Protein AF-A0A946SAC0-F1 (afdb_monomer_lite)

Structure (mmCIF, N/CA/C/O backbone):
data_AF-A0A946SAC0-F1
#
_entry.id   AF-A0A946SAC0-F1
#
loop_
_atom_site.group_PDB
_atom_site.id
_atom_site.type_symbol
_atom_site.label_atom_id
_atom_site.label_alt_id
_atom_site.label_comp_id
_atom_site.label_asym_id
_atom_site.label_entity_id
_atom_site.label_seq_id
_atom_site.pdbx_PDB_ins_code
_atom_site.Cartn_x
_atom_site.Cartn_y
_atom_site.Cartn_z
_atom_site.occupancy
_atom_site.B_iso_or_equiv
_atom_site.auth_seq_id
_atom_site.auth_comp_id
_atom_site.auth_asym_id
_atom_site.auth_atom_id
_atom_site.pdbx_PDB_model_num
ATOM 1 N N . MET A 1 1 ? -2.400 -25.154 -1.189 1.00 39.56 1 MET A N 1
ATOM 2 C CA . MET A 1 1 ? -3.156 -24.203 -2.031 1.00 39.56 1 MET A CA 1
ATOM 3 C C . MET A 1 1 ? -2.387 -24.065 -3.331 1.00 39.56 1 MET A C 1
ATOM 5 O O . MET A 1 1 ? -1.167 -24.040 -3.273 1.00 39.56 1 MET A O 1
ATOM 9 N N . SER A 1 2 ? -3.056 -24.164 -4.478 1.00 31.77 2 SER A N 1
ATOM 10 C CA . SER A 1 2 ? -2.403 -24.230 -5.792 1.00 31.77 2 SER A CA 1
ATOM 11 C C . SER A 1 2 ? -2.305 -22.826 -6.394 1.00 31.77 2 SER A C 1
ATOM 13 O O . SER A 1 2 ? -3.274 -22.081 -6.329 1.00 31.77 2 SER A O 1
ATOM 15 N N . ILE A 1 3 ? -1.138 -22.520 -6.967 1.00 35.34 3 ILE A N 1
ATOM 16 C CA . ILE A 1 3 ? -0.641 -21.280 -7.608 1.00 35.34 3 ILE A CA 1
ATOM 17 C C . ILE A 1 3 ? -1.540 -20.674 -8.719 1.00 35.34 3 ILE A C 1
ATOM 19 O O . ILE A 1 3 ? -1.176 -19.711 -9.380 1.00 35.34 3 ILE A O 1
ATOM 23 N N . SER A 1 4 ? -2.757 -21.175 -8.921 1.00 39.78 4 SER A N 1
ATOM 24 C CA . SER A 1 4 ? -3.700 -20.682 -9.932 1.00 39.78 4 SER A CA 1
ATOM 25 C C . SER A 1 4 ? -4.535 -19.461 -9.511 1.00 39.78 4 SER A C 1
ATOM 27 O O . SER A 1 4 ? -5.440 -19.101 -10.254 1.00 39.78 4 SER A O 1
ATOM 29 N N . ASP A 1 5 ? -4.290 -18.854 -8.342 1.00 46.72 5 ASP A N 1
ATOM 30 C CA . ASP A 1 5 ? -5.159 -17.798 -7.774 1.00 46.72 5 ASP A CA 1
ATOM 31 C C . ASP A 1 5 ? -4.585 -16.367 -7.884 1.00 46.72 5 ASP A C 1
ATOM 33 O O . ASP A 1 5 ? -5.252 -15.401 -7.524 1.00 46.72 5 ASP A O 1
ATOM 37 N N . ILE A 1 6 ? -3.371 -16.201 -8.429 1.00 46.50 6 ILE A N 1
ATOM 38 C CA . ILE A 1 6 ? -2.755 -14.872 -8.647 1.00 46.50 6 ILE A CA 1
ATOM 39 C C . ILE A 1 6 ? -3.033 -14.336 -10.068 1.00 46.50 6 ILE A C 1
ATOM 41 O O . ILE A 1 6 ? -2.907 -13.141 -10.326 1.00 46.50 6 ILE A O 1
ATOM 45 N N . LEU A 1 7 ? -3.510 -15.179 -10.989 1.00 48.47 7 LEU A N 1
ATOM 46 C CA . LEU A 1 7 ? -3.873 -14.788 -12.354 1.00 48.47 7 LEU A CA 1
ATOM 47 C C . LEU A 1 7 ? -5.196 -15.460 -12.742 1.00 48.47 7 LEU A C 1
ATOM 49 O O . LEU A 1 7 ? -5.294 -16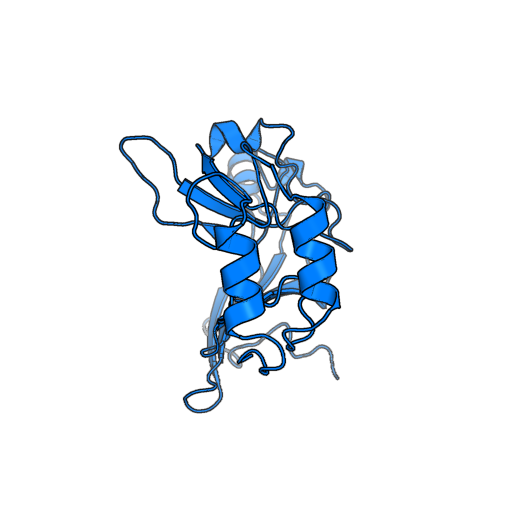.684 -12.654 1.00 48.47 7 LEU A O 1
ATOM 53 N N . ASN A 1 8 ? -6.160 -14.674 -13.237 1.00 53.38 8 ASN A N 1
ATOM 54 C CA . ASN A 1 8 ? -7.515 -15.015 -13.718 1.00 53.38 8 ASN A CA 1
ATOM 55 C C . ASN A 1 8 ? -8.672 -14.664 -12.772 1.00 53.38 8 ASN A C 1
ATOM 57 O O . ASN A 1 8 ? -9.591 -15.464 -12.577 1.00 53.38 8 ASN A O 1
ATOM 61 N N . VAL A 1 9 ? -8.712 -13.424 -12.279 1.00 50.94 9 VAL A N 1
ATOM 62 C CA . VAL A 1 9 ? -9.882 -12.904 -11.542 1.00 50.94 9 VAL A CA 1
ATOM 63 C C . VAL A 1 9 ? -11.196 -12.991 -12.358 1.00 50.94 9 VAL A C 1
ATOM 65 O O . VAL A 1 9 ? -12.280 -13.089 -11.783 1.00 50.94 9 VAL A O 1
ATOM 68 N N . ALA A 1 10 ? -11.117 -13.066 -13.693 1.00 48.34 10 ALA A N 1
ATOM 69 C CA . ALA A 1 10 ? -12.220 -13.463 -14.570 1.00 48.34 10 ALA A CA 1
ATOM 70 C C . ALA A 1 10 ? -11.748 -14.506 -15.603 1.00 48.34 10 ALA A C 1
ATOM 72 O O . ALA A 1 10 ? -10.730 -14.314 -16.268 1.00 48.34 10 ALA A O 1
ATOM 73 N N . ALA A 1 11 ? -12.483 -15.614 -15.754 1.00 47.00 11 ALA A N 1
ATOM 74 C CA . ALA A 1 11 ? -12.168 -16.647 -16.741 1.00 47.00 11 ALA A CA 1
ATOM 75 C C . ALA A 1 11 ? -12.285 -16.107 -18.182 1.00 47.00 11 ALA A C 1
ATOM 77 O O . ALA A 1 11 ? -13.344 -15.626 -18.575 1.00 47.00 11 ALA A O 1
ATOM 78 N N . THR A 1 12 ? -11.193 -16.232 -18.949 1.00 53.44 12 THR A N 1
ATOM 79 C CA . THR A 1 12 ? -11.090 -16.165 -20.423 1.00 53.44 12 THR A CA 1
ATOM 80 C C . THR A 1 12 ? -12.050 -15.207 -21.136 1.00 53.44 12 THR A C 1
ATOM 82 O O . THR A 1 12 ? -13.063 -15.629 -21.694 1.00 53.44 12 THR A O 1
ATOM 85 N N . ASP A 1 13 ? -11.671 -13.933 -21.221 1.00 52.88 13 ASP A N 1
ATOM 86 C CA . ASP A 1 13 ? -12.171 -13.055 -22.278 1.00 52.88 13 ASP A CA 1
ATOM 87 C C . ASP A 1 13 ? -11.365 -13.317 -23.562 1.00 52.88 13 ASP A C 1
ATOM 89 O O . ASP A 1 13 ? -10.181 -12.997 -23.664 1.00 52.88 13 ASP A O 1
ATOM 93 N N . THR A 1 14 ? -12.009 -13.945 -24.544 1.00 54.25 14 THR A N 1
ATOM 94 C CA . THR A 1 14 ? -11.406 -14.314 -25.833 1.00 54.25 14 THR A CA 1
ATOM 95 C C . THR A 1 14 ? -11.139 -13.120 -26.757 1.00 54.25 14 THR A C 1
ATOM 97 O O . THR A 1 14 ? -10.634 -13.319 -27.859 1.00 54.25 14 THR A O 1
ATOM 100 N N . SER A 1 15 ? -11.499 -11.896 -26.351 1.00 52.66 15 SER A N 1
ATOM 101 C CA . SER A 1 15 ? -11.195 -10.658 -27.082 1.00 52.66 15 SER A CA 1
ATOM 102 C C . SER A 1 15 ? -9.845 -10.037 -26.705 1.00 52.66 15 SER A C 1
ATOM 104 O O . SER A 1 15 ? -9.407 -9.089 -27.358 1.00 52.66 15 SER A O 1
ATOM 106 N N . ILE A 1 16 ? -9.164 -10.586 -25.692 1.00 52.53 16 ILE A N 1
ATOM 107 C CA . ILE A 1 16 ? -7.863 -10.101 -25.230 1.00 52.53 16 ILE A CA 1
ATOM 108 C C . ILE A 1 16 ? -6.786 -10.425 -26.272 1.00 52.53 16 ILE A C 1
ATOM 110 O O . ILE A 1 16 ? -6.353 -11.567 -26.427 1.00 52.53 16 ILE A O 1
ATOM 114 N N . THR A 1 17 ? -6.346 -9.390 -26.982 1.00 57.03 17 THR A N 1
ATOM 115 C CA . THR A 1 17 ? -5.099 -9.372 -27.751 1.00 57.03 17 THR A CA 1
ATOM 116 C C . THR A 1 17 ? -3.890 -9.147 -26.841 1.00 57.03 17 THR A C 1
ATOM 118 O O . THR A 1 17 ? -4.028 -8.729 -25.694 1.00 57.03 17 THR A O 1
ATOM 121 N N . GLU A 1 18 ? -2.702 -9.424 -27.377 1.00 63.97 18 GLU A N 1
ATOM 122 C CA . GLU A 1 18 ? -1.390 -9.141 -26.781 1.00 63.97 18 GLU A CA 1
ATOM 123 C C . GLU A 1 18 ? -1.345 -7.759 -26.087 1.00 63.97 18 GLU A C 1
ATOM 125 O O . GLU A 1 18 ? -1.750 -6.759 -26.683 1.00 63.97 18 GLU A O 1
ATOM 130 N N . GLY A 1 19 ? -0.884 -7.697 -24.830 1.00 71.88 19 GLY A N 1
ATOM 131 C CA . GLY A 1 19 ? -0.764 -6.443 -24.070 1.00 71.88 19 GLY A CA 1
ATOM 132 C C . GLY A 1 19 ? -1.130 -6.552 -22.585 1.00 71.88 19 GLY A C 1
ATOM 133 O O . GLY A 1 19 ? -1.306 -7.651 -22.054 1.00 71.88 19 GLY A O 1
ATOM 134 N N . SER A 1 20 ? -1.207 -5.396 -21.921 1.00 84.62 20 SER A N 1
ATOM 135 C CA . SER A 1 20 ? -1.622 -5.248 -20.520 1.00 84.62 20 SER A CA 1
ATOM 136 C C . SER A 1 20 ? -3.141 -5.365 -20.381 1.00 84.62 20 SER A C 1
ATOM 138 O O . SER A 1 20 ? -3.884 -4.815 -21.195 1.00 84.62 20 SER A O 1
ATOM 140 N N . THR A 1 21 ? -3.628 -6.013 -19.324 1.00 86.31 21 THR A N 1
ATOM 141 C CA . THR A 1 21 ? -5.070 -6.165 -19.071 1.00 86.31 21 THR A CA 1
ATOM 142 C C . THR A 1 21 ? -5.435 -5.837 -17.635 1.00 86.31 21 THR A C 1
ATOM 144 O O . THR A 1 21 ? -4.718 -6.229 -16.717 1.00 86.31 21 THR A O 1
ATOM 147 N N . HIS A 1 22 ? -6.605 -5.224 -17.453 1.00 87.44 22 HIS A N 1
ATOM 148 C CA . HIS A 1 22 ? -7.213 -4.987 -16.147 1.00 87.44 22 HIS A CA 1
ATOM 149 C C . HIS A 1 22 ? -8.493 -5.808 -16.025 1.00 87.44 22 HIS A C 1
ATOM 151 O O . HIS A 1 22 ? -9.337 -5.763 -16.924 1.00 87.44 22 HIS A O 1
ATOM 157 N N . ARG A 1 23 ? -8.653 -6.561 -14.937 1.00 88.88 23 ARG A N 1
ATOM 158 C CA . ARG A 1 23 ? -9.854 -7.377 -14.685 1.00 88.88 23 ARG A CA 1
ATOM 159 C C . ARG A 1 23 ? -10.331 -7.178 -13.263 1.00 88.88 23 ARG A C 1
ATOM 161 O O . ARG A 1 23 ? -9.538 -6.844 -12.396 1.00 88.88 23 ARG A O 1
ATOM 168 N N . TYR A 1 24 ? -11.610 -7.400 -13.000 1.00 94.12 24 TYR A N 1
ATOM 169 C CA . TYR A 1 24 ? -12.114 -7.328 -11.636 1.00 94.12 24 TYR A CA 1
ATOM 170 C C . TYR A 1 24 ? -13.234 -8.326 -11.385 1.00 94.12 24 TYR A C 1
ATOM 172 O O . TYR A 1 24 ? -13.924 -8.765 -12.306 1.00 94.12 24 TYR A O 1
ATOM 180 N N . VAL A 1 25 ? -13.433 -8.653 -10.113 1.00 94.81 25 VAL A N 1
ATOM 181 C CA . VAL A 1 25 ? -14.586 -9.413 -9.633 1.00 94.81 25 VAL A CA 1
ATOM 182 C C . VAL A 1 25 ? -14.955 -8.938 -8.236 1.00 94.81 25 VAL A C 1
ATOM 184 O O . VAL A 1 25 ? -14.091 -8.559 -7.447 1.00 94.81 25 VAL A O 1
ATOM 187 N N . THR A 1 26 ? -16.237 -9.021 -7.905 1.00 95.69 26 THR A N 1
ATOM 188 C CA . THR A 1 26 ? -16.693 -8.936 -6.519 1.00 95.69 26 THR A CA 1
ATOM 189 C C . THR A 1 26 ? -17.183 -10.308 -6.093 1.00 95.69 26 THR A C 1
ATOM 191 O O . THR A 1 26 ? -18.091 -10.861 -6.714 1.00 95.69 26 THR A O 1
ATOM 194 N N . VAL A 1 27 ? -16.590 -10.860 -5.040 1.00 94.00 27 VAL A N 1
ATOM 195 C CA . VAL A 1 27 ? -16.965 -12.167 -4.481 1.00 94.00 27 VAL A CA 1
ATOM 196 C C . VAL A 1 27 ? -17.515 -12.027 -3.069 1.00 94.00 27 VAL A C 1
ATOM 198 O O . VAL A 1 27 ? -17.312 -11.014 -2.401 1.00 94.00 27 VAL A O 1
ATOM 201 N N . GLY A 1 28 ? -18.204 -13.071 -2.611 1.00 92.81 28 GLY A N 1
ATOM 202 C CA . GLY A 1 28 ? -18.809 -13.122 -1.285 1.00 92.81 28 GLY A CA 1
ATOM 203 C C . GLY A 1 28 ? -20.186 -12.464 -1.225 1.00 92.81 28 GLY A C 1
ATOM 204 O O . GLY A 1 28 ? -20.819 -12.165 -2.238 1.00 92.81 28 GLY A O 1
ATOM 205 N N . THR A 1 29 ? -20.664 -12.263 -0.003 1.00 89.81 29 THR A N 1
ATOM 206 C CA . THR A 1 29 ? -21.966 -11.658 0.296 1.00 89.81 29 THR A CA 1
ATOM 207 C C . THR A 1 29 ? -21.783 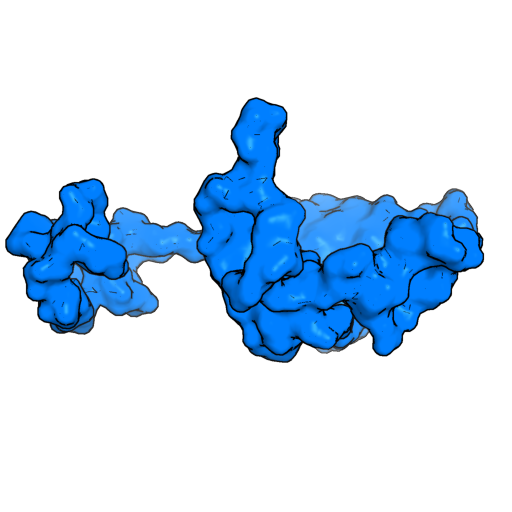-10.566 1.336 1.00 89.81 29 THR A C 1
ATOM 209 O O . THR A 1 29 ? -20.946 -10.706 2.228 1.00 89.81 29 THR A O 1
ATOM 212 N N . ALA A 1 30 ? -22.579 -9.500 1.252 1.00 86.38 30 ALA A N 1
ATOM 213 C CA . ALA A 1 30 ? -22.534 -8.426 2.241 1.00 86.38 30 ALA A CA 1
ATOM 214 C C . ALA A 1 30 ? -22.771 -8.979 3.664 1.00 86.38 30 ALA A C 1
ATOM 216 O O . ALA A 1 30 ? -23.586 -9.897 3.815 1.00 86.38 30 ALA A O 1
ATOM 217 N N . PRO A 1 31 ? -22.095 -8.448 4.700 1.00 87.06 31 PRO A N 1
ATOM 218 C CA . PRO A 1 31 ? -21.150 -7.320 4.684 1.00 87.06 31 PRO A CA 1
ATOM 219 C C . PRO A 1 31 ? -19.673 -7.726 4.477 1.00 87.06 31 PRO A C 1
ATOM 221 O O . PRO A 1 31 ? -18.781 -6.977 4.848 1.00 87.06 31 PRO A O 1
ATOM 224 N N . ASN A 1 32 ? -19.398 -8.921 3.942 1.00 85.31 32 ASN A N 1
ATOM 225 C CA . ASN A 1 32 ? -18.045 -9.476 3.810 1.00 85.31 32 ASN A CA 1
ATOM 226 C C . ASN A 1 32 ? -17.647 -9.683 2.340 1.00 85.31 32 ASN A C 1
ATOM 228 O O . ASN A 1 32 ? -17.038 -10.698 1.989 1.00 85.31 32 ASN A O 1
ATOM 232 N N . ARG A 1 33 ? -18.053 -8.779 1.443 1.00 92.81 33 ARG A N 1
ATOM 233 C CA . ARG A 1 33 ? -17.623 -8.842 0.042 1.00 92.81 33 ARG A CA 1
ATOM 234 C C . ARG A 1 33 ? -16.163 -8.432 -0.084 1.00 92.81 33 ARG A C 1
ATOM 236 O O . ARG A 1 33 ? -15.647 -7.630 0.693 1.00 92.81 33 ARG A O 1
ATOM 243 N N . ILE A 1 34 ? -15.534 -8.965 -1.122 1.00 96.50 34 ILE A N 1
ATOM 244 C CA . ILE A 1 34 ? -14.184 -8.594 -1.533 1.00 96.50 34 ILE A CA 1
ATOM 245 C C . ILE A 1 34 ? -14.269 -8.147 -2.985 1.00 96.50 34 ILE A C 1
ATOM 247 O O . ILE A 1 34 ? -14.699 -8.923 -3.843 1.00 96.50 34 ILE A O 1
ATOM 251 N N . PHE A 1 35 ? -13.878 -6.907 -3.254 1.00 96.69 35 PHE A N 1
ATOM 252 C CA . PHE A 1 35 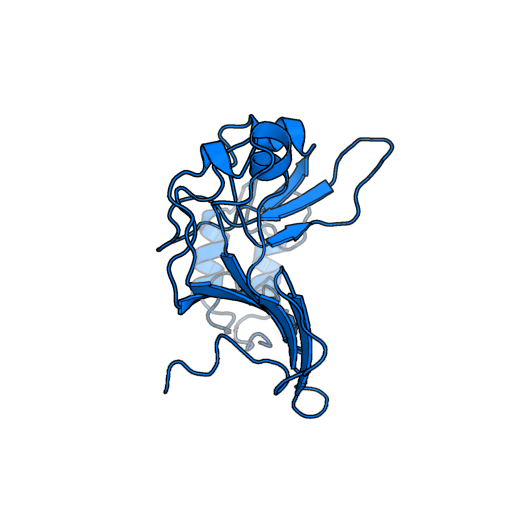? -13.611 -6.438 -4.607 1.00 96.69 35 PHE A CA 1
ATOM 253 C C . PHE A 1 35 ? -12.147 -6.724 -4.932 1.00 96.69 35 PHE A C 1
ATOM 25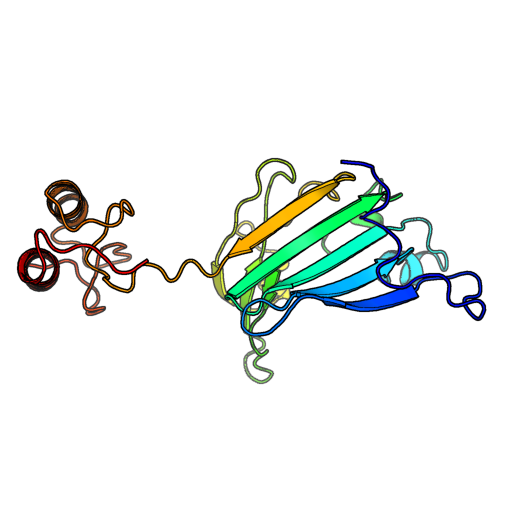5 O O . PHE A 1 35 ? -11.260 -6.247 -4.232 1.00 96.69 35 PHE A O 1
ATOM 262 N N . LYS A 1 36 ? -11.895 -7.509 -5.975 1.00 96.62 36 LYS A N 1
ATOM 263 C CA . LYS A 1 36 ? -10.546 -7.835 -6.439 1.00 96.62 36 LYS A CA 1
ATOM 264 C C . LYS A 1 36 ? -10.325 -7.171 -7.787 1.00 96.62 36 LYS A C 1
ATOM 266 O O . LYS A 1 36 ? -11.112 -7.406 -8.702 1.00 96.62 36 LYS A O 1
ATOM 271 N N . LEU A 1 37 ? -9.265 -6.383 -7.903 1.00 95.31 37 LEU A N 1
ATOM 272 C CA . LEU A 1 37 ? -8.797 -5.764 -9.139 1.00 95.31 37 LEU A CA 1
ATOM 273 C C . LEU A 1 37 ? -7.456 -6.389 -9.525 1.00 95.31 37 LEU A C 1
ATOM 275 O O . LEU A 1 37 ? -6.535 -6.405 -8.721 1.00 95.31 37 LEU A O 1
ATOM 279 N N . GLU A 1 38 ? -7.349 -6.902 -10.741 1.00 94.44 38 GLU A N 1
ATOM 280 C CA . GLU A 1 38 ? -6.161 -7.536 -11.311 1.00 94.44 38 GLU A CA 1
ATOM 281 C C . GLU A 1 38 ? -5.519 -6.620 -12.348 1.00 94.44 38 GLU A C 1
ATOM 283 O O . GLU A 1 38 ? -6.191 -6.156 -13.272 1.00 94.44 38 GLU A O 1
ATOM 288 N N . PHE A 1 39 ? -4.208 -6.441 -12.215 1.00 93.56 39 PHE A N 1
ATOM 289 C CA . PHE A 1 39 ? -3.305 -5.855 -13.193 1.00 93.56 39 PHE A CA 1
ATOM 290 C C . PHE A 1 39 ? -2.432 -6.985 -13.739 1.00 93.56 39 PHE A C 1
ATOM 292 O O . PHE A 1 39 ? -1.563 -7.505 -13.041 1.00 93.56 39 PHE A O 1
ATOM 299 N N . ASN A 1 40 ? -2.683 -7.399 -14.980 1.00 91.56 40 ASN A N 1
ATOM 300 C CA . ASN A 1 40 ? -1.966 -8.500 -15.618 1.00 91.56 40 ASN A CA 1
ATOM 301 C C . ASN A 1 40 ? -1.123 -7.986 -16.790 1.00 91.56 40 ASN A C 1
ATOM 303 O O . ASN A 1 40 ? -1.628 -7.281 -17.668 1.00 91.56 40 ASN A O 1
ATOM 307 N N . ASN A 1 41 ? 0.146 -8.395 -16.807 1.00 91.19 41 ASN A N 1
ATOM 308 C CA . ASN A 1 41 ? 1.150 -8.067 -17.811 1.00 91.19 41 ASN A CA 1
ATOM 309 C C . ASN A 1 41 ? 1.309 -6.553 -18.021 1.00 91.19 41 ASN A C 1
ATOM 311 O O . ASN A 1 41 ? 1.390 -6.081 -19.156 1.00 91.19 41 ASN A O 1
ATOM 315 N N . VAL A 1 42 ? 1.322 -5.785 -16.929 1.00 92.56 42 VAL A N 1
ATOM 316 C CA . VAL A 1 42 ? 1.460 -4.327 -16.991 1.00 92.56 42 VAL A CA 1
ATOM 317 C C . VAL A 1 42 ? 2.923 -3.930 -17.149 1.00 92.56 42 VAL A C 1
ATOM 319 O O . VAL A 1 42 ? 3.796 -4.520 -16.518 1.00 92.56 42 VAL A O 1
ATOM 322 N N . GLY A 1 43 ? 3.188 -2.971 -18.036 1.00 92.12 43 GLY A N 1
ATOM 323 C CA . GLY A 1 43 ? 4.494 -2.331 -18.193 1.00 92.12 43 GLY A CA 1
ATOM 324 C C . GLY A 1 43 ? 4.564 -1.005 -17.441 1.00 92.12 43 GLY A C 1
ATOM 325 O O . GLY A 1 43 ? 3.544 -0.516 -16.955 1.00 92.12 43 GLY A O 1
ATOM 326 N N . PHE A 1 44 ? 5.762 -0.433 -17.389 1.00 93.31 44 PHE A N 1
ATOM 327 C CA . PHE A 1 44 ? 6.054 0.807 -16.674 1.00 93.31 44 PHE A CA 1
ATOM 328 C C . PHE A 1 44 ? 6.204 1.961 -17.662 1.00 93.31 44 PHE A C 1
ATOM 330 O O . PHE A 1 44 ? 6.916 1.852 -18.662 1.00 93.31 44 PHE A O 1
ATOM 337 N N . ASP A 1 45 ? 5.498 3.056 -17.411 1.00 90.81 45 ASP A N 1
ATOM 338 C CA . ASP A 1 45 ? 5.423 4.197 -18.320 1.00 90.81 45 ASP A CA 1
ATOM 339 C C . ASP A 1 45 ? 6.766 4.922 -18.459 1.00 90.81 45 ASP A C 1
ATOM 341 O O . ASP A 1 45 ? 7.113 5.322 -19.570 1.00 90.81 45 ASP A O 1
ATOM 345 N N . TYR A 1 46 ? 7.551 5.018 -17.385 1.00 92.12 46 TYR A N 1
ATOM 346 C CA . TYR A 1 46 ? 8.891 5.603 -17.418 1.00 92.12 46 TYR A CA 1
ATOM 347 C C . TYR A 1 46 ? 9.846 4.830 -18.346 1.00 92.12 46 TYR A C 1
ATOM 349 O O . TYR A 1 46 ? 10.440 5.419 -19.256 1.00 92.12 46 TYR A O 1
ATOM 357 N N . GLU A 1 47 ? 9.913 3.498 -18.212 1.00 94.12 47 GLU A N 1
ATOM 358 C CA . GLU A 1 47 ? 10.697 2.630 -19.108 1.00 94.12 47 GLU A CA 1
ATOM 359 C C . GLU A 1 47 ? 10.261 2.817 -20.570 1.00 94.12 47 GLU A C 1
ATOM 361 O O . GLU A 1 47 ? 11.089 2.949 -21.480 1.00 94.12 47 GLU A O 1
ATOM 366 N N . MET A 1 48 ? 8.947 2.866 -20.801 1.00 91.12 48 MET A N 1
ATOM 367 C CA . MET A 1 48 ? 8.369 3.037 -22.131 1.00 91.12 48 MET A CA 1
ATOM 368 C C . MET A 1 48 ? 8.663 4.410 -22.730 1.00 91.12 48 MET A C 1
ATOM 370 O O . MET A 1 48 ? 8.944 4.502 -23.926 1.00 91.12 48 MET A O 1
ATOM 374 N N . ALA A 1 49 ? 8.618 5.469 -21.924 1.00 88.75 49 ALA A N 1
ATOM 375 C CA . ALA A 1 49 ? 8.918 6.824 -22.362 1.00 88.75 49 ALA A CA 1
ATOM 376 C C . ALA A 1 49 ? 10.381 6.964 -22.806 1.00 88.75 49 ALA A C 1
ATOM 378 O O . ALA A 1 49 ? 10.665 7.683 -23.766 1.00 88.75 49 ALA A O 1
ATOM 379 N N . LEU A 1 50 ? 11.301 6.254 -22.146 1.00 89.81 50 LEU A N 1
ATOM 380 C CA . LEU A 1 50 ? 12.730 6.299 -22.454 1.00 89.81 50 LEU A CA 1
ATOM 381 C C . LEU A 1 50 ? 13.143 5.358 -23.588 1.00 89.81 50 LEU A C 1
ATOM 383 O O . LEU A 1 50 ? 13.965 5.724 -24.429 1.00 89.81 50 LEU A O 1
ATOM 387 N N . THR A 1 51 ? 12.605 4.139 -23.612 1.00 89.81 51 THR A N 1
ATOM 388 C CA . THR A 1 51 ? 13.098 3.073 -24.498 1.00 89.81 51 THR A CA 1
ATOM 389 C C . THR A 1 51 ? 12.169 2.781 -25.676 1.00 89.81 51 THR A C 1
ATOM 391 O O . THR A 1 51 ? 12.587 2.146 -26.646 1.00 89.81 51 THR A O 1
ATOM 394 N N . GLY A 1 52 ? 10.905 3.214 -25.610 1.00 84.75 52 GLY A N 1
ATOM 395 C CA . GLY A 1 52 ? 9.850 2.814 -26.548 1.00 84.75 52 GLY A CA 1
ATOM 396 C C . GLY A 1 52 ? 9.467 1.333 -26.446 1.00 84.75 52 GLY A C 1
ATOM 397 O O . GLY A 1 52 ? 8.647 0.847 -27.226 1.00 84.75 52 GLY A O 1
ATOM 398 N N . LEU A 1 53 ? 10.069 0.613 -25.503 1.00 87.44 53 LEU A N 1
ATOM 399 C CA . LEU A 1 53 ? 9.811 -0.776 -25.199 1.00 87.44 53 LEU A CA 1
ATOM 400 C C . LEU A 1 53 ? 9.255 -0.849 -23.791 1.00 87.44 53 LEU A C 1
ATOM 402 O O . LEU A 1 53 ? 9.513 -0.012 -22.937 1.00 87.44 53 LEU A O 1
ATOM 406 N N . ALA A 1 54 ? 8.506 -1.903 -23.554 1.00 89.38 54 ALA A N 1
ATOM 407 C CA . ALA A 1 54 ? 8.224 -2.317 -22.209 1.00 89.38 54 ALA A CA 1
ATOM 408 C C . ALA A 1 54 ? 8.985 -3.642 -22.093 1.00 89.38 54 ALA A C 1
ATOM 410 O O . ALA A 1 54 ? 8.583 -4.637 -22.703 1.00 89.38 54 ALA A O 1
ATOM 411 N N . THR A 1 55 ? 10.079 -3.687 -21.348 1.00 92.38 55 THR A N 1
ATOM 412 C CA . THR A 1 55 ? 10.844 -4.922 -21.080 1.00 92.38 55 THR A CA 1
ATOM 413 C C . THR A 1 55 ? 10.512 -5.440 -19.687 1.00 92.38 55 THR A C 1
ATOM 415 O O . THR A 1 55 ? 10.310 -6.640 -19.488 1.00 92.38 55 THR A O 1
ATOM 418 N N . SER A 1 56 ? 10.338 -4.515 -18.752 1.00 95.38 56 SER A N 1
ATOM 419 C CA . SER A 1 56 ? 9.879 -4.769 -17.401 1.00 95.38 56 SER A CA 1
ATOM 420 C C . SER A 1 56 ? 8.357 -4.933 -17.392 1.00 95.38 56 SER A C 1
ATOM 422 O O . SER A 1 56 ? 7.603 -4.141 -17.971 1.00 95.38 56 SER A O 1
ATOM 424 N N . ARG A 1 57 ? 7.883 -6.022 -16.791 1.00 94.25 57 ARG A N 1
ATOM 425 C CA . ARG A 1 57 ? 6.468 -6.341 -16.600 1.00 94.25 57 ARG A CA 1
ATOM 426 C C . ARG A 1 57 ? 6.215 -6.766 -15.182 1.00 94.25 57 ARG A C 1
ATOM 428 O O . ARG A 1 57 ? 7.042 -7.454 -14.595 1.00 94.25 57 ARG A O 1
ATOM 435 N N . ALA A 1 58 ? 5.024 -6.464 -14.699 1.00 95.00 58 ALA A N 1
ATOM 436 C CA . ALA A 1 58 ? 4.538 -6.979 -13.439 1.00 95.00 58 ALA A CA 1
ATOM 437 C C . ALA A 1 58 ? 3.117 -7.525 -13.561 1.00 95.00 58 ALA A C 1
ATOM 439 O O . ALA A 1 58 ? 2.361 -7.205 -14.485 1.00 95.00 58 ALA A O 1
ATOM 440 N N . ASN A 1 59 ? 2.771 -8.362 -12.591 1.00 94.94 59 ASN A N 1
ATOM 441 C CA . ASN A 1 59 ? 1.418 -8.809 -12.328 1.00 94.94 59 ASN A CA 1
ATOM 442 C C . ASN A 1 59 ? 1.133 -8.547 -10.856 1.00 94.94 59 ASN A C 1
ATOM 444 O O . ASN A 1 59 ? 1.943 -8.918 -10.010 1.00 94.94 59 ASN A O 1
ATOM 448 N N . PHE A 1 60 ? 0.005 -7.924 -10.547 1.00 95.69 60 PHE A N 1
ATOM 449 C CA . PHE A 1 60 ? -0.419 -7.747 -9.166 1.00 95.69 60 PHE A CA 1
ATOM 450 C C . PHE A 1 60 ? -1.935 -7.611 -9.068 1.00 95.69 60 PHE A C 1
ATOM 452 O O . PHE A 1 60 ? -2.630 -7.362 -10.056 1.00 95.69 60 PHE A O 1
ATOM 459 N N . GLN A 1 61 ? -2.464 -7.786 -7.865 1.00 96.19 61 GLN A N 1
ATOM 460 C CA . GLN A 1 61 ? -3.871 -7.571 -7.565 1.00 96.19 61 GLN A CA 1
ATOM 461 C C . GLN A 1 61 ? -4.028 -6.650 -6.359 1.00 96.19 61 GLN A C 1
ATOM 463 O O . GLN A 1 61 ? -3.194 -6.643 -5.459 1.00 96.19 61 GLN A O 1
ATOM 468 N N . ILE A 1 62 ? -5.135 -5.916 -6.329 1.00 96.06 62 ILE A N 1
ATOM 469 C CA . ILE A 1 62 ? -5.572 -5.116 -5.185 1.00 96.06 62 ILE A CA 1
ATOM 470 C C . ILE A 1 62 ? -6.901 -5.687 -4.708 1.00 96.06 62 ILE A C 1
ATOM 472 O O . ILE A 1 62 ? -7.857 -5.783 -5.484 1.00 96.06 62 ILE A O 1
ATOM 476 N N . TRP A 1 63 ? -6.962 -6.107 -3.450 1.00 96.19 63 TRP A N 1
ATOM 477 C CA . TRP A 1 63 ? -8.170 -6.644 -2.833 1.00 96.19 63 TRP A CA 1
ATOM 478 C C . TRP A 1 63 ? -8.686 -5.652 -1.806 1.00 96.19 63 TRP A C 1
ATOM 480 O O . TRP A 1 63 ? -7.986 -5.308 -0.860 1.00 96.19 63 TRP A O 1
ATOM 490 N N . LEU A 1 64 ? -9.927 -5.213 -1.987 1.00 95.19 64 LEU A N 1
ATOM 491 C CA . LEU A 1 64 ? -10.627 -4.312 -1.084 1.00 95.19 64 LEU A CA 1
ATOM 492 C C . LEU A 1 64 ? -11.717 -5.099 -0.364 1.00 95.19 64 LEU A C 1
ATOM 494 O O . LEU A 1 64 ? -12.673 -5.578 -0.984 1.00 95.19 64 LEU A O 1
ATOM 498 N N . TYR A 1 65 ? -11.567 -5.234 0.945 1.00 93.75 65 TYR A N 1
ATOM 499 C CA . TYR A 1 65 ? -12.518 -5.914 1.806 1.00 93.75 65 TYR A CA 1
ATOM 500 C C . TYR A 1 65 ? -13.515 -4.898 2.367 1.00 93.75 65 TYR A C 1
ATOM 502 O O . TYR A 1 65 ? -13.122 -3.842 2.860 1.00 93.75 65 TYR A O 1
ATOM 510 N N . GLU A 1 66 ? -14.808 -5.237 2.376 1.00 88.00 66 GLU A N 1
ATOM 511 C CA . GLU A 1 66 ? -15.848 -4.391 2.994 1.00 88.00 66 GLU A CA 1
ATOM 512 C C . GLU A 1 66 ? -15.609 -4.098 4.483 1.00 88.00 66 GLU A C 1
ATOM 514 O O . GLU A 1 66 ? -16.129 -3.120 5.011 1.00 88.00 66 GLU A O 1
ATOM 519 N N . VAL A 1 67 ? -14.804 -4.928 5.145 1.00 81.56 67 VAL A N 1
ATOM 520 C CA . VAL A 1 67 ? -14.456 -4.824 6.567 1.00 81.56 67 VAL A CA 1
ATOM 521 C C . VAL A 1 67 ? -13.194 -3.989 6.826 1.00 81.56 67 VAL A C 1
ATOM 523 O O . VAL A 1 67 ? -12.577 -4.121 7.875 1.00 81.56 67 VAL A O 1
ATOM 526 N N . GLY A 1 68 ? -12.782 -3.139 5.878 1.00 82.31 68 GLY A N 1
ATOM 527 C CA . GLY A 1 68 ? -11.701 -2.168 6.100 1.00 82.31 68 GLY A CA 1
ATOM 528 C C . GLY A 1 68 ? -10.289 -2.738 5.960 1.00 82.31 68 GLY A C 1
ATOM 529 O O . GLY A 1 68 ? -9.350 -2.208 6.539 1.00 82.31 68 GLY A O 1
ATOM 530 N N . THR A 1 69 ? -10.115 -3.819 5.202 1.00 89.50 69 THR A N 1
ATOM 531 C CA . THR A 1 69 ? -8.790 -4.345 4.840 1.00 89.50 69 THR A CA 1
ATOM 532 C C . THR A 1 69 ? -8.508 -4.079 3.365 1.00 89.50 69 THR A C 1
ATOM 534 O O . THR A 1 69 ? -9.394 -4.237 2.523 1.00 89.50 69 THR A O 1
ATOM 537 N N . ILE A 1 70 ? -7.270 -3.721 3.047 1.00 92.88 70 ILE A N 1
ATOM 538 C CA . ILE A 1 70 ? -6.721 -3.676 1.695 1.00 92.88 70 ILE A CA 1
ATOM 539 C C . ILE A 1 70 ? -5.544 -4.641 1.627 1.00 92.88 70 ILE A C 1
ATOM 541 O O . ILE A 1 70 ? -4.698 -4.654 2.516 1.00 92.88 70 ILE A O 1
ATOM 545 N N . GLU A 1 71 ? -5.471 -5.442 0.573 1.00 94.69 71 GLU A N 1
ATOM 546 C CA . GLU A 1 71 ? -4.304 -6.277 0.298 1.00 94.69 71 GLU A CA 1
ATOM 547 C C . GLU A 1 71 ? -3.756 -5.997 -1.098 1.00 94.69 71 GLU A C 1
ATOM 549 O O . GLU A 1 71 ? -4.520 -5.883 -2.058 1.00 94.69 71 GLU A O 1
ATOM 554 N N . TYR A 1 72 ? -2.434 -5.943 -1.206 1.00 95.38 72 TYR A N 1
ATOM 555 C CA . TYR A 1 72 ? -1.696 -5.892 -2.461 1.00 95.38 72 TYR A CA 1
ATOM 556 C C . TYR A 1 72 ? -0.995 -7.231 -2.654 1.00 95.38 72 TYR A C 1
ATOM 558 O O . TYR A 1 72 ? -0.132 -7.600 -1.863 1.00 95.38 72 TYR A O 1
ATOM 566 N N . HIS A 1 73 ? -1.393 -7.971 -3.682 1.00 96.44 73 HIS A N 1
ATOM 567 C CA . HIS A 1 73 ? -0.872 -9.301 -3.996 1.00 96.44 73 HIS A CA 1
ATOM 568 C C . HIS A 1 73 ? 0.063 -9.185 -5.191 1.00 96.44 73 HIS A C 1
ATOM 570 O O . HIS A 1 73 ? -0.393 -8.845 -6.282 1.00 96.44 73 HIS A O 1
ATOM 576 N N . TYR A 1 74 ? 1.344 -9.477 -5.007 1.00 95.56 74 TYR A N 1
ATOM 577 C CA . TYR A 1 74 ? 2.352 -9.416 -6.059 1.00 95.56 74 TYR A CA 1
ATOM 578 C C . TYR A 1 74 ? 2.546 -10.788 -6.695 1.00 95.56 74 TYR A C 1
ATOM 580 O O . TYR A 1 74 ? 2.638 -11.809 -6.017 1.00 95.56 74 TYR A O 1
ATOM 588 N N . GLY A 1 75 ? 2.560 -10.811 -8.024 1.00 94.81 75 GLY A N 1
ATOM 589 C CA . GLY A 1 75 ? 2.749 -12.010 -8.826 1.00 94.81 75 GLY A CA 1
ATOM 590 C C . GLY A 1 75 ? 4.076 -12.012 -9.584 1.00 94.81 75 GLY A C 1
ATOM 591 O O . GLY A 1 75 ? 4.945 -11.164 -9.350 1.00 94.81 75 GLY A O 1
ATOM 592 N N . PRO A 1 76 ? 4.228 -12.931 -10.555 1.00 94.88 76 PRO A N 1
ATOM 593 C CA . PRO A 1 76 ? 5.425 -13.007 -11.377 1.00 94.88 76 PRO A CA 1
ATOM 594 C C . PRO A 1 76 ? 5.702 -11.679 -12.081 1.00 94.88 76 PRO A C 1
ATOM 596 O O . PRO A 1 76 ? 4.784 -11.007 -1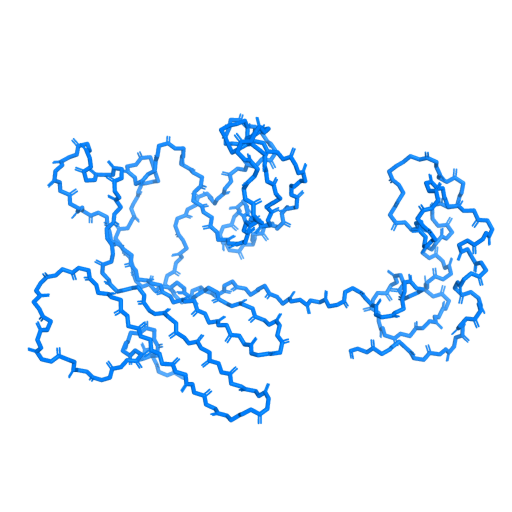2.556 1.00 94.88 76 PRO A O 1
ATOM 599 N N . ASN A 1 77 ? 6.972 -11.318 -12.198 1.00 94.81 77 ASN A N 1
ATOM 600 C CA . ASN A 1 77 ? 7.407 -10.085 -12.840 1.00 94.81 77 ASN A CA 1
ATOM 601 C C . ASN A 1 77 ? 8.731 -10.309 -13.593 1.00 94.81 77 ASN A C 1
ATOM 603 O O . ASN A 1 77 ? 9.358 -11.363 -13.473 1.00 94.81 77 ASN A O 1
ATOM 607 N N . THR A 1 78 ? 9.130 -9.329 -14.400 1.00 95.62 78 THR A N 1
ATOM 608 C CA . THR A 1 78 ? 10.419 -9.295 -15.110 1.00 95.62 78 THR A CA 1
ATOM 609 C C . THR A 1 78 ? 11.264 -8.084 -14.712 1.00 95.62 78 THR A C 1
ATOM 611 O O . THR A 1 78 ? 12.185 -7.724 -15.442 1.00 95.62 78 THR A O 1
ATOM 614 N N . VAL A 1 79 ? 10.944 -7.435 -13.588 1.00 95.81 79 VAL A N 1
ATOM 615 C CA . VAL A 1 79 ? 11.670 -6.260 -13.101 1.00 95.81 79 VAL A CA 1
ATOM 616 C C . VAL A 1 79 ? 13.027 -6.713 -12.575 1.00 95.81 79 VAL A C 1
ATOM 618 O O . VAL A 1 79 ? 13.113 -7.567 -11.697 1.00 95.81 79 VAL A O 1
ATOM 621 N N . THR A 1 80 ? 14.098 -6.150 -13.126 1.00 93.56 80 THR A N 1
ATOM 622 C CA . THR A 1 80 ? 15.476 -6.435 -12.689 1.00 93.56 80 THR A CA 1
ATOM 623 C C . THR A 1 80 ? 16.197 -5.215 -12.139 1.00 93.56 80 THR A C 1
ATOM 625 O O . THR A 1 80 ? 17.249 -5.367 -11.528 1.00 93.56 80 THR A O 1
ATOM 628 N N . ASP A 1 81 ? 15.672 -4.021 -12.407 1.00 94.06 81 ASP A N 1
ATOM 629 C CA . ASP A 1 81 ? 16.293 -2.748 -12.063 1.00 94.06 81 ASP A CA 1
ATOM 630 C C . ASP A 1 81 ? 15.197 -1.700 -11.840 1.00 94.06 81 ASP A C 1
ATOM 632 O O . ASP A 1 81 ? 14.364 -1.472 -12.722 1.00 94.06 81 ASP A O 1
ATOM 636 N N . LEU A 1 82 ? 15.184 -1.096 -10.651 1.00 94.75 82 LEU A N 1
ATOM 637 C CA . LEU A 1 82 ? 14.198 -0.085 -10.279 1.00 94.75 82 LEU A CA 1
ATOM 638 C C . LEU A 1 82 ? 14.432 1.245 -11.005 1.00 94.75 82 LEU A C 1
ATOM 640 O O . LEU A 1 82 ? 13.465 1.928 -11.334 1.00 94.75 82 LEU A O 1
ATOM 644 N N . GLU A 1 83 ? 15.683 1.577 -11.339 1.00 94.31 83 GLU A N 1
ATOM 645 C CA . GLU A 1 83 ? 16.030 2.825 -12.039 1.00 94.31 83 GLU A CA 1
ATOM 646 C C . GLU A 1 83 ? 15.501 2.859 -13.479 1.00 94.31 83 GLU A C 1
ATOM 648 O O . GLU A 1 83 ? 15.387 3.919 -14.095 1.00 94.31 83 GLU A O 1
ATOM 653 N N . VAL A 1 84 ? 15.189 1.689 -14.042 1.00 93.50 84 VAL A N 1
ATOM 654 C CA . VAL A 1 84 ? 14.639 1.567 -15.396 1.00 93.50 84 VAL A CA 1
ATOM 655 C C . VAL A 1 84 ? 13.131 1.799 -15.410 1.00 93.50 84 VAL A C 1
ATOM 657 O O . VAL A 1 84 ? 12.600 2.282 -16.410 1.00 93.50 84 VAL A O 1
ATOM 660 N N . ILE A 1 85 ? 12.436 1.447 -14.327 1.00 93.69 85 ILE A N 1
ATOM 661 C CA . ILE A 1 85 ? 10.970 1.452 -14.277 1.00 93.69 85 ILE A CA 1
ATOM 662 C C . ILE A 1 85 ? 10.376 2.686 -13.608 1.00 93.69 85 ILE A C 1
ATOM 664 O O . ILE A 1 85 ? 9.190 2.942 -13.805 1.00 93.69 85 ILE A O 1
ATOM 668 N N . ASP A 1 86 ? 11.176 3.447 -12.864 1.00 91.88 86 ASP A N 1
ATOM 669 C CA . ASP A 1 86 ? 10.731 4.636 -12.146 1.00 91.88 86 ASP A CA 1
ATOM 670 C C . ASP A 1 86 ? 11.805 5.736 -12.173 1.00 91.88 86 ASP A C 1
ATOM 672 O O . ASP A 1 86 ? 13.006 5.462 -12.149 1.00 91.88 86 ASP A O 1
ATOM 676 N N . TYR A 1 87 ? 11.367 6.994 -12.237 1.00 90.88 87 TYR A N 1
ATOM 677 C CA . TYR A 1 87 ? 12.252 8.161 -12.226 1.00 90.88 87 TYR A CA 1
ATOM 678 C C . TYR A 1 87 ? 12.903 8.356 -10.855 1.00 90.88 87 TYR A C 1
ATOM 680 O O . TYR A 1 87 ? 14.100 8.636 -10.762 1.00 90.88 87 TYR A O 1
ATOM 688 N N . TRP A 1 88 ? 12.113 8.192 -9.793 1.00 90.62 88 TRP A N 1
ATOM 689 C CA . TRP A 1 88 ? 12.629 8.014 -8.444 1.00 90.62 88 TRP A CA 1
ATOM 690 C C . TRP A 1 88 ? 12.521 6.527 -8.153 1.00 90.62 88 TRP A C 1
ATOM 692 O O . TRP A 1 88 ? 11.400 6.060 -8.063 1.00 90.62 88 TRP A O 1
ATOM 702 N N . PRO A 1 89 ? 13.618 5.765 -8.027 1.00 91.75 89 PRO A N 1
ATOM 703 C CA . PRO A 1 89 ? 13.563 4.315 -7.833 1.00 91.75 89 PRO A CA 1
ATOM 704 C C . PRO A 1 89 ? 13.076 3.962 -6.415 1.00 91.75 89 PRO A C 1
ATOM 706 O O . PRO A 1 89 ? 13.813 3.394 -5.618 1.00 91.75 89 PRO A O 1
ATOM 709 N N . LYS A 1 90 ? 11.840 4.358 -6.098 1.00 91.81 90 LYS A N 1
ATOM 710 C CA . LYS A 1 90 ? 11.155 4.271 -4.808 1.00 91.81 90 LYS A CA 1
ATOM 711 C C . LYS A 1 90 ? 9.741 3.696 -4.999 1.00 91.81 90 LYS A C 1
ATOM 713 O O . LYS A 1 90 ? 8.767 4.302 -4.539 1.00 91.81 90 LYS A O 1
ATOM 718 N N . PRO A 1 91 ? 9.587 2.546 -5.688 1.00 92.19 91 PRO A N 1
ATOM 719 C CA . PRO A 1 91 ? 8.280 1.923 -5.844 1.00 92.19 91 PRO A CA 1
ATOM 720 C C . PRO A 1 91 ? 7.694 1.596 -4.471 1.00 92.19 91 PRO A C 1
ATOM 722 O O . PRO A 1 91 ? 8.414 1.328 -3.513 1.00 92.19 91 PRO A O 1
ATOM 725 N N . SER A 1 92 ? 6.372 1.613 -4.364 1.00 93.44 92 SER A N 1
ATOM 726 C CA . SER A 1 92 ? 5.688 1.386 -3.096 1.00 93.44 92 SER A CA 1
ATOM 727 C C . SER A 1 92 ? 4.271 0.867 -3.329 1.00 93.44 92 SER A C 1
ATOM 729 O O . SER A 1 92 ? 3.758 0.873 -4.452 1.00 93.44 92 SER A O 1
ATOM 731 N N . SER A 1 93 ? 3.619 0.443 -2.252 1.00 92.56 93 SER A N 1
ATOM 732 C CA . SER A 1 93 ? 2.174 0.271 -2.193 1.00 92.56 93 SER A CA 1
ATOM 733 C C . SER A 1 93 ? 1.599 1.051 -1.021 1.00 92.56 93 SER A C 1
ATOM 735 O O . SER A 1 93 ? 2.274 1.314 -0.025 1.00 92.56 93 SER A O 1
ATOM 737 N N . GLY A 1 94 ? 0.336 1.446 -1.132 1.00 90.19 94 GLY A N 1
ATOM 738 C CA . GLY A 1 94 ? -0.310 2.185 -0.063 1.00 90.19 94 GLY A CA 1
ATOM 739 C C . GLY A 1 94 ? -1.454 3.061 -0.533 1.00 90.19 94 GLY A C 1
ATOM 740 O O . GLY A 1 94 ? -2.038 2.830 -1.589 1.00 90.19 94 GLY A O 1
ATOM 741 N N . ILE A 1 95 ? -1.813 4.046 0.281 1.00 88.56 95 ILE A N 1
ATOM 742 C CA . ILE A 1 95 ? -2.956 4.924 0.034 1.00 88.56 95 ILE A CA 1
ATOM 743 C C . ILE A 1 95 ? -2.494 6.370 0.124 1.00 88.56 95 ILE A C 1
ATOM 745 O O . ILE A 1 95 ? -1.751 6.743 1.030 1.00 88.56 95 ILE A O 1
ATOM 749 N N . SER A 1 96 ? -2.988 7.182 -0.801 1.00 88.94 96 SER A N 1
ATOM 750 C CA . SER A 1 96 ? -2.827 8.631 -0.786 1.00 88.94 96 SER A CA 1
ATOM 751 C C . SER A 1 96 ? -4.185 9.272 -0.532 1.00 88.94 96 SER A C 1
ATOM 753 O O . SER A 1 96 ? -5.204 8.808 -1.055 1.00 88.94 96 SER A O 1
ATOM 755 N N . SER A 1 97 ? -4.220 10.336 0.266 1.00 87.25 97 SER A N 1
ATOM 756 C CA . SER A 1 97 ? -5.429 11.138 0.426 1.00 87.25 97 SER A CA 1
ATOM 757 C C . SER A 1 97 ? -5.755 11.916 -0.846 1.00 87.25 97 SER A C 1
ATOM 759 O O . SER A 1 97 ? -5.030 11.892 -1.842 1.00 87.25 97 SER A O 1
ATOM 761 N N . TYR A 1 98 ? -6.847 12.678 -0.780 1.00 84.62 98 TYR A N 1
ATOM 762 C CA . TYR A 1 98 ? -7.083 13.755 -1.730 1.00 84.62 98 TYR A CA 1
ATOM 763 C C . TYR A 1 98 ? -5.849 14.666 -1.835 1.00 84.62 98 TYR A C 1
ATOM 765 O O . TYR A 1 98 ? -5.223 14.975 -0.818 1.00 84.62 98 TYR A O 1
ATOM 773 N N . TRP A 1 99 ? -5.526 15.058 -3.067 1.00 83.19 99 TRP A N 1
ATOM 774 C CA . TRP A 1 99 ? -4.416 15.943 -3.393 1.00 83.19 99 TRP A CA 1
ATOM 775 C C . TRP A 1 99 ? -4.863 17.402 -3.340 1.00 83.19 99 TRP A C 1
ATOM 777 O O . TRP A 1 99 ? -5.758 17.798 -4.094 1.00 83.19 99 TRP A O 1
ATOM 787 N N . ASP A 1 100 ? -4.233 18.204 -2.484 1.00 85.81 100 ASP A N 1
ATOM 788 C CA . ASP A 1 100 ? -4.450 19.646 -2.476 1.00 85.81 100 ASP A CA 1
ATOM 789 C C . ASP A 1 100 ? -3.668 20.298 -3.626 1.00 85.81 100 ASP A C 1
ATOM 791 O O . ASP A 1 100 ? -2.441 20.277 -3.654 1.00 85.81 100 ASP A O 1
ATOM 795 N N . PHE A 1 101 ? -4.380 20.862 -4.603 1.00 85.19 101 PHE A N 1
ATOM 796 C CA . PHE A 1 101 ? -3.772 21.504 -5.772 1.00 85.19 101 PHE A CA 1
ATOM 797 C C . PHE A 1 101 ? -3.288 22.937 -5.518 1.00 85.19 101 PHE A C 1
ATOM 799 O O . PHE A 1 101 ? -2.576 23.470 -6.366 1.00 85.19 101 PHE A O 1
ATOM 806 N N . GLU A 1 102 ? -3.679 23.566 -4.409 1.00 88.69 102 GLU A N 1
ATOM 807 C CA . GLU A 1 102 ? -3.190 24.899 -4.044 1.00 88.69 102 GLU A CA 1
ATOM 808 C C . GLU A 1 102 ? -1.826 24.784 -3.359 1.00 88.69 102 GLU A C 1
ATOM 810 O O . GLU A 1 102 ? -0.873 25.464 -3.745 1.00 88.69 102 GLU A O 1
ATOM 815 N N . ASP A 1 103 ? -1.727 23.871 -2.391 1.00 82.69 103 ASP A N 1
ATOM 816 C CA . ASP A 1 103 ? -0.513 23.676 -1.595 1.00 82.69 103 ASP A CA 1
ATOM 817 C C . ASP A 1 103 ? 0.416 22.587 -2.161 1.00 82.69 103 ASP A C 1
ATOM 819 O O . ASP A 1 103 ? 1.572 22.503 -1.754 1.00 82.69 103 ASP A O 1
ATOM 823 N N . PHE A 1 104 ? -0.057 21.780 -3.119 1.00 86.12 104 PHE A N 1
ATOM 824 C CA . PHE A 1 104 ? 0.645 20.609 -3.670 1.00 86.12 104 PHE A CA 1
ATOM 825 C C . PHE A 1 104 ? 0.986 19.550 -2.610 1.00 86.12 104 PHE A C 1
ATOM 827 O O . PHE A 1 104 ? 2.007 18.871 -2.704 1.00 86.12 104 PHE A O 1
ATOM 834 N N . MET A 1 105 ? 0.124 19.401 -1.601 1.00 88.56 105 MET A N 1
ATOM 835 C CA . MET A 1 105 ? 0.338 18.523 -0.448 1.00 88.56 105 MET A CA 1
ATOM 836 C C . MET A 1 105 ? -0.734 17.432 -0.365 1.00 88.56 105 MET A C 1
ATOM 838 O O . MET A 1 105 ? -1.887 17.628 -0.759 1.00 88.56 105 MET A O 1
ATOM 842 N N . ALA A 1 106 ? -0.370 16.288 0.210 1.00 89.94 106 ALA A N 1
ATOM 843 C CA . ALA A 1 106 ? -1.311 15.236 0.578 1.00 89.94 106 ALA A CA 1
ATOM 844 C C . ALA A 1 106 ? -0.821 14.444 1.799 1.00 89.94 106 ALA A C 1
ATOM 846 O O . ALA A 1 106 ? 0.284 14.644 2.312 1.00 89.94 106 ALA A O 1
ATOM 847 N N . TYR A 1 107 ? -1.679 13.548 2.276 1.00 88.19 107 TYR A N 1
ATOM 848 C CA . TYR A 1 107 ? -1.344 12.534 3.261 1.00 88.19 107 TYR A CA 1
ATOM 849 C C . TYR A 1 107 ? -1.050 11.219 2.549 1.00 88.19 107 TYR A C 1
ATOM 851 O O . TYR A 1 107 ? -1.782 10.829 1.634 1.00 88.19 107 TYR A O 1
ATOM 859 N N . PHE A 1 108 ? -0.021 10.513 2.999 1.00 89.94 108 PHE A N 1
ATOM 860 C CA . PHE A 1 108 ? 0.389 9.240 2.420 1.00 89.94 108 PHE A CA 1
ATOM 861 C C . PHE A 1 108 ? 0.587 8.201 3.511 1.00 89.94 108 PHE A C 1
ATOM 863 O O . PHE A 1 108 ? 1.180 8.480 4.550 1.00 89.94 108 PHE A O 1
ATOM 870 N N . MET A 1 109 ? 0.113 6.993 3.240 1.00 89.62 109 MET A N 1
ATOM 871 C CA . MET A 1 109 ? 0.466 5.785 3.973 1.00 89.62 109 MET A CA 1
ATOM 872 C C . MET A 1 109 ? 1.080 4.835 2.961 1.00 89.62 109 MET A C 1
ATOM 874 O O . MET A 1 109 ? 0.343 4.151 2.250 1.00 89.62 109 MET A O 1
ATOM 878 N N . TRP A 1 110 ? 2.404 4.844 2.860 1.00 91.81 110 TRP A N 1
ATOM 879 C CA . TRP A 1 110 ? 3.163 4.133 1.832 1.00 91.81 110 TRP A CA 1
ATOM 880 C C . TRP A 1 110 ? 4.167 3.195 2.471 1.00 91.81 110 TRP A C 1
ATOM 882 O O . TRP A 1 110 ? 4.777 3.536 3.477 1.00 91.81 110 TRP A O 1
ATOM 892 N N . SER A 1 111 ? 4.335 2.016 1.885 1.00 92.19 111 SER A N 1
ATOM 893 C CA . SER A 1 111 ? 5.354 1.071 2.325 1.00 92.19 111 SER A CA 1
ATOM 894 C C . SER A 1 111 ? 6.754 1.518 1.899 1.00 92.19 111 SER A C 1
ATOM 896 O O . SER A 1 111 ? 6.930 2.077 0.814 1.00 92.19 111 SER A O 1
ATOM 898 N N . SER A 1 112 ? 7.754 1.255 2.730 1.00 92.81 112 SER A N 1
ATOM 899 C CA . SER A 1 112 ? 9.149 1.640 2.503 1.00 92.81 112 SER A CA 1
ATOM 900 C C . SER A 1 112 ? 10.097 0.588 3.083 1.00 92.81 112 SER A C 1
ATOM 902 O O . SER A 1 112 ? 9.701 -0.180 3.952 1.00 92.81 112 SER A O 1
ATOM 904 N N . GLY A 1 113 ? 11.349 0.565 2.637 1.00 91.19 113 GLY A N 1
ATOM 905 C CA . GLY A 1 113 ? 12.380 -0.341 3.141 1.00 91.19 113 GLY A CA 1
ATOM 906 C C . GLY A 1 113 ? 12.403 -1.699 2.436 1.00 91.19 113 GLY A C 1
ATOM 907 O O . GLY A 1 113 ? 12.104 -1.796 1.246 1.00 91.19 113 GLY A O 1
ATOM 908 N N . ASP A 1 114 ? 12.795 -2.732 3.180 1.00 91.25 114 ASP A N 1
ATOM 909 C CA . ASP A 1 114 ? 12.967 -4.097 2.673 1.00 91.25 114 ASP A CA 1
ATOM 910 C C . ASP A 1 114 ? 11.617 -4.690 2.243 1.00 91.25 114 ASP A C 1
ATOM 912 O O . ASP A 1 114 ? 10.644 -4.684 2.997 1.00 91.25 114 ASP A O 1
ATOM 916 N N . THR A 1 115 ? 11.532 -5.221 1.024 1.00 91.44 115 THR A N 1
ATOM 917 C CA . THR A 1 115 ? 10.303 -5.880 0.546 1.00 91.44 115 THR A CA 1
ATOM 918 C C . THR A 1 115 ? 9.870 -7.108 1.354 1.00 91.44 115 THR A C 1
ATOM 920 O O . THR A 1 115 ? 8.675 -7.426 1.344 1.00 91.44 115 THR A O 1
ATOM 923 N N . ASP A 1 116 ? 10.780 -7.788 2.052 1.00 87.75 116 ASP A N 1
ATOM 924 C CA . ASP A 1 116 ? 10.462 -8.933 2.912 1.00 87.75 116 ASP A CA 1
ATOM 925 C C . ASP A 1 116 ? 9.975 -8.499 4.313 1.00 87.75 116 ASP A C 1
ATOM 927 O O . ASP A 1 116 ? 9.253 -9.255 4.970 1.00 87.75 116 ASP A O 1
ATOM 931 N N . ASP A 1 117 ? 10.327 -7.285 4.755 1.00 86.94 117 ASP A N 1
ATOM 932 C CA . ASP A 1 117 ? 9.925 -6.686 6.039 1.00 86.94 117 ASP A CA 1
ATOM 933 C C . ASP A 1 117 ? 9.732 -5.158 5.913 1.00 86.94 117 ASP A C 1
ATOM 935 O O . ASP A 1 117 ? 10.562 -4.375 6.385 1.00 86.94 117 ASP A O 1
ATOM 939 N N . PRO A 1 118 ? 8.667 -4.702 5.227 1.00 90.06 118 PRO A N 1
ATOM 940 C CA . PRO A 1 118 ? 8.498 -3.289 4.920 1.00 90.06 118 PRO A CA 1
ATOM 941 C C . PRO A 1 118 ? 8.011 -2.484 6.127 1.00 90.06 118 PRO A C 1
ATOM 943 O O . PRO A 1 118 ? 7.145 -2.907 6.896 1.00 90.06 118 PRO A O 1
ATOM 946 N N . GLU A 1 119 ? 8.485 -1.249 6.210 1.00 88.25 119 GLU A N 1
ATOM 947 C CA . GLU A 1 119 ? 7.956 -0.212 7.087 1.00 88.25 119 GLU A CA 1
ATOM 948 C C . GLU A 1 119 ? 6.743 0.474 6.443 1.00 88.25 119 GLU A C 1
ATOM 950 O O . GLU A 1 119 ? 6.620 0.525 5.219 1.00 88.25 119 GLU A O 1
ATOM 955 N N . TYR A 1 120 ? 5.855 1.051 7.259 1.00 87.88 120 TYR A N 1
ATOM 956 C CA . TYR A 1 120 ? 4.642 1.744 6.797 1.00 87.88 120 TYR A CA 1
ATOM 957 C C . TYR A 1 120 ? 4.563 3.177 7.341 1.00 87.88 120 TYR A C 1
ATOM 959 O O . TYR A 1 120 ? 3.679 3.487 8.146 1.00 87.88 120 TYR A O 1
ATOM 967 N N . PRO A 1 121 ? 5.496 4.063 6.956 1.00 85.88 121 PRO A N 1
ATOM 968 C CA . PRO A 1 121 ? 5.476 5.445 7.406 1.00 85.88 121 PRO A CA 1
ATOM 969 C C . PRO A 1 121 ? 4.193 6.181 6.994 1.00 85.88 121 PRO A C 1
ATOM 971 O O . PRO A 1 121 ? 3.655 6.015 5.893 1.00 85.88 121 PRO A O 1
ATOM 974 N N . LEU A 1 122 ? 3.734 7.044 7.902 1.00 88.00 122 LEU A N 1
ATOM 975 C CA . LEU A 1 122 ? 2.660 7.999 7.662 1.00 88.00 122 LEU A CA 1
ATOM 976 C C . LEU A 1 122 ? 3.257 9.380 7.415 1.00 88.00 122 LEU A C 1
ATOM 978 O O . LEU A 1 122 ? 4.007 9.908 8.238 1.00 88.00 122 LEU A O 1
ATOM 982 N N . PHE A 1 123 ? 2.880 9.984 6.296 1.00 86.75 123 PHE A N 1
ATOM 983 C CA . PHE A 1 123 ? 3.283 11.333 5.935 1.00 86.75 123 PHE A CA 1
ATOM 984 C C . PHE A 1 123 ? 2.065 12.246 5.924 1.00 86.75 123 PHE A C 1
ATOM 986 O O . PHE A 1 123 ? 1.048 11.928 5.308 1.00 86.75 123 PHE A O 1
ATOM 993 N N . PHE A 1 124 ? 2.170 13.386 6.603 1.00 88.50 124 PHE A N 1
ATOM 994 C CA . PHE A 1 124 ? 1.059 14.313 6.794 1.00 88.50 124 PHE A CA 1
ATOM 995 C C . PHE A 1 124 ? 1.352 15.639 6.099 1.00 88.50 124 PHE A C 1
ATOM 997 O O . PHE A 1 124 ? 2.331 16.296 6.447 1.00 88.50 124 PHE A O 1
ATOM 1004 N N . ASN A 1 125 ? 0.490 16.041 5.157 1.00 89.50 125 ASN A N 1
ATOM 1005 C CA . ASN A 1 125 ? 0.625 17.284 4.388 1.00 89.50 125 ASN A CA 1
ATOM 1006 C C . ASN A 1 125 ? 2.034 17.484 3.813 1.00 89.50 125 ASN A C 1
ATOM 1008 O O . ASN A 1 125 ? 2.680 18.500 4.072 1.00 89.50 125 ASN A O 1
ATOM 1012 N N . VAL A 1 126 ? 2.514 16.500 3.054 1.00 89.44 126 VAL A N 1
ATOM 1013 C CA . VAL A 1 126 ? 3.804 16.587 2.362 1.00 89.44 126 VAL A CA 1
ATOM 1014 C C . VAL A 1 126 ? 3.600 16.650 0.855 1.00 89.44 126 VAL A C 1
ATOM 1016 O O . VAL A 1 126 ? 2.622 16.128 0.321 1.00 89.44 126 VAL A O 1
ATOM 1019 N N . GLU A 1 127 ? 4.537 17.297 0.172 1.00 91.25 127 GLU A N 1
ATOM 1020 C CA . GLU A 1 127 ? 4.562 17.380 -1.283 1.00 91.25 127 GLU A CA 1
ATOM 1021 C C . GLU A 1 127 ? 5.235 16.122 -1.824 1.00 91.25 127 GLU A C 1
ATOM 1023 O O . GLU A 1 127 ? 6.255 15.677 -1.294 1.00 91.25 127 GLU A O 1
ATOM 1028 N N . PHE A 1 128 ? 4.682 15.569 -2.903 1.00 88.38 128 PHE A N 1
ATOM 1029 C CA . PHE A 1 128 ? 5.175 14.340 -3.525 1.00 88.38 128 PHE A CA 1
ATOM 1030 C C . PHE A 1 128 ? 6.653 14.405 -3.921 1.00 88.38 128 PHE A C 1
ATOM 1032 O O . PHE A 1 128 ? 7.432 13.535 -3.536 1.00 88.38 128 PHE A O 1
ATOM 1039 N N . ASP A 1 129 ? 7.063 15.436 -4.657 1.00 90.12 129 ASP A N 1
ATOM 1040 C CA . ASP A 1 129 ? 8.439 15.560 -5.150 1.00 90.12 129 ASP A CA 1
ATOM 1041 C C . ASP A 1 129 ? 9.423 15.734 -3.986 1.00 90.12 129 ASP A C 1
ATOM 1043 O O . ASP A 1 129 ? 10.465 15.076 -3.937 1.00 90.12 129 ASP A O 1
ATOM 1047 N N . SER A 1 130 ? 9.053 16.565 -3.005 1.00 91.94 130 SER A N 1
ATOM 1048 C CA . SER A 1 130 ? 9.816 16.750 -1.768 1.00 91.94 130 SER A CA 1
ATOM 1049 C C . SER A 1 130 ? 9.960 15.449 -0.975 1.00 91.94 130 SER A C 1
ATOM 1051 O O . SER A 1 130 ? 11.034 15.176 -0.436 1.00 91.94 130 SER A O 1
ATOM 1053 N N . LEU A 1 131 ? 8.913 14.621 -0.921 1.00 91.06 131 LEU A N 1
ATOM 1054 C CA . LEU A 1 131 ? 8.960 13.317 -0.264 1.00 91.06 131 LEU A CA 1
ATOM 1055 C C . LEU A 1 131 ? 9.912 12.356 -0.991 1.00 91.06 131 LEU A C 1
ATOM 1057 O O . LEU A 1 131 ? 10.728 11.702 -0.346 1.00 91.06 131 LEU A O 1
ATOM 1061 N N . ASN A 1 132 ? 9.884 12.321 -2.325 1.00 90.44 132 ASN A N 1
ATOM 1062 C CA . ASN A 1 132 ? 10.741 11.434 -3.117 1.00 90.44 132 ASN A CA 1
ATOM 1063 C C . ASN A 1 132 ? 12.238 11.761 -3.011 1.00 90.44 132 ASN A C 1
ATOM 1065 O O . ASN A 1 132 ? 13.071 10.861 -3.116 1.00 90.44 132 ASN A O 1
ATOM 1069 N N . ILE A 1 133 ? 12.613 13.017 -2.757 1.00 91.75 133 ILE A N 1
ATOM 1070 C CA . ILE A 1 133 ? 14.017 13.398 -2.504 1.00 91.75 133 ILE A CA 1
ATOM 1071 C C . ILE A 1 133 ? 14.403 13.344 -1.019 1.00 91.75 133 ILE A C 1
ATOM 1073 O O . ILE A 1 133 ? 15.578 13.497 -0.681 1.00 91.75 133 ILE A O 1
ATOM 1077 N N . SER A 1 134 ? 13.428 13.153 -0.132 1.00 90.62 134 SER A N 1
ATOM 1078 C CA . SER A 1 134 ? 13.647 13.082 1.308 1.00 90.62 134 SER A CA 1
ATOM 1079 C C . SER A 1 134 ? 14.321 11.761 1.699 1.00 90.62 134 SER A C 1
ATOM 1081 O O . SER A 1 134 ? 13.986 10.718 1.135 1.00 90.62 134 SER A O 1
ATOM 1083 N N . PRO A 1 135 ? 15.217 11.763 2.705 1.00 88.12 135 PRO A N 1
ATOM 1084 C CA . PRO A 1 135 ? 15.709 10.534 3.330 1.00 88.12 135 PRO A CA 1
ATOM 1085 C C . PRO A 1 135 ? 14.677 9.890 4.274 1.00 88.12 135 PRO A C 1
ATOM 1087 O O . PRO A 1 135 ? 14.975 8.886 4.901 1.00 88.12 135 PRO A O 1
ATOM 1090 N N . ALA A 1 136 ? 13.498 10.498 4.453 1.00 87.00 136 ALA A N 1
ATOM 1091 C CA . ALA A 1 136 ? 12.435 9.957 5.305 1.00 87.00 136 ALA A CA 1
ATOM 1092 C C . ALA A 1 136 ? 11.562 8.904 4.601 1.00 87.00 136 ALA A C 1
ATOM 1094 O O . ALA A 1 136 ? 10.729 8.276 5.246 1.00 87.00 136 ALA A O 1
ATOM 1095 N N . PHE A 1 137 ? 11.706 8.752 3.285 1.00 92.19 137 PHE A N 1
ATOM 1096 C CA . PHE A 1 137 ? 10.981 7.770 2.492 1.00 92.19 137 PHE A CA 1
ATOM 1097 C C . PHE A 1 137 ? 11.940 7.179 1.479 1.00 92.19 137 PHE A C 1
ATOM 1099 O O . PHE A 1 137 ? 12.378 7.895 0.584 1.00 92.19 137 PHE A O 1
ATOM 1106 N N . ASP A 1 138 ? 12.249 5.898 1.597 1.00 91.81 138 ASP A N 1
ATOM 1107 C CA . ASP A 1 138 ? 13.173 5.224 0.685 1.00 91.81 138 ASP A CA 1
ATOM 1108 C C . ASP A 1 138 ? 12.439 4.448 -0.416 1.00 91.81 138 ASP A C 1
ATOM 1110 O O . ASP A 1 138 ? 13.063 4.059 -1.398 1.00 91.81 138 ASP A O 1
ATOM 1114 N N . GLY A 1 139 ? 11.116 4.279 -0.294 1.00 93.38 139 GLY A N 1
ATOM 1115 C CA . GLY A 1 139 ? 10.374 3.310 -1.100 1.00 93.38 139 GLY A CA 1
ATOM 1116 C C . GLY A 1 139 ? 10.892 1.896 -0.850 1.00 93.38 139 GLY A C 1
ATOM 1117 O O . GLY A 1 139 ? 11.618 1.657 0.115 1.00 93.38 139 GLY A O 1
ATOM 1118 N N . TRP A 1 140 ? 10.505 0.944 -1.688 1.00 93.62 140 TRP A N 1
ATOM 1119 C CA . TRP A 1 140 ? 11.066 -0.399 -1.630 1.00 93.62 140 TRP A CA 1
ATOM 1120 C C . TRP A 1 140 ? 12.443 -0.484 -2.272 1.00 93.62 140 TRP A C 1
ATOM 1122 O O . TRP A 1 140 ? 12.697 0.114 -3.317 1.00 93.62 140 TRP A O 1
ATOM 1132 N N . ASP A 1 141 ? 13.300 -1.308 -1.679 1.00 91.69 141 ASP A N 1
ATOM 1133 C CA . ASP A 1 141 ? 14.640 -1.609 -2.184 1.00 91.69 141 ASP A CA 1
ATOM 1134 C C . ASP A 1 141 ? 14.653 -2.580 -3.380 1.00 91.69 141 ASP A C 1
ATOM 1136 O O . ASP A 1 141 ? 15.650 -2.683 -4.100 1.00 91.69 141 ASP A O 1
ATOM 1140 N N . ALA A 1 142 ? 13.535 -3.265 -3.624 1.00 93.69 142 ALA A N 1
ATOM 1141 C CA . ALA A 1 142 ? 13.323 -4.165 -4.746 1.00 93.69 142 ALA A CA 1
ATOM 1142 C C . ALA A 1 142 ? 11.856 -4.161 -5.207 1.00 93.69 142 ALA A C 1
ATOM 1144 O O . ALA A 1 142 ? 10.957 -3.647 -4.545 1.00 93.69 142 ALA A O 1
ATOM 1145 N N . TRP A 1 143 ? 11.587 -4.769 -6.364 1.00 94.56 143 TRP A N 1
ATOM 1146 C CA . TRP A 1 143 ? 10.213 -5.116 -6.721 1.00 94.56 143 TRP A CA 1
ATOM 1147 C C . TRP A 1 143 ? 9.794 -6.375 -5.942 1.00 94.56 143 TRP A C 1
ATOM 1149 O O . TRP A 1 143 ? 10.552 -7.351 -5.958 1.00 94.56 143 TRP A O 1
ATOM 1159 N N . PRO A 1 144 ? 8.602 -6.414 -5.317 1.00 95.00 144 PRO A N 1
ATOM 1160 C CA . PRO A 1 144 ? 8.187 -7.558 -4.510 1.00 95.00 144 PRO A CA 1
ATOM 1161 C C . PRO A 1 144 ? 8.189 -8.876 -5.292 1.00 95.00 144 PRO A C 1
ATOM 1163 O O . PRO A 1 144 ? 7.763 -8.948 -6.453 1.00 95.00 144 PRO A O 1
ATOM 1166 N N . MET A 1 145 ? 8.659 -9.941 -4.642 1.00 90.75 145 MET A N 1
ATOM 1167 C CA . MET A 1 145 ? 8.712 -11.274 -5.241 1.00 90.75 145 MET A CA 1
ATOM 1168 C C . MET A 1 145 ? 7.315 -11.859 -5.493 1.00 90.75 145 MET A C 1
ATOM 1170 O O . MET A 1 145 ? 6.316 -11.470 -4.886 1.00 90.75 145 MET A O 1
ATOM 1174 N N . ASP A 1 146 ? 7.259 -12.844 -6.391 1.00 93.56 146 ASP A N 1
ATOM 1175 C CA . ASP A 1 146 ? 6.037 -13.601 -6.668 1.00 93.56 146 ASP A CA 1
ATOM 1176 C C . ASP A 1 146 ? 5.477 -14.250 -5.391 1.00 93.56 146 ASP A C 1
ATOM 1178 O O . ASP A 1 146 ? 6.177 -14.982 -4.687 1.00 93.56 146 ASP A O 1
ATOM 1182 N N . GLY A 1 147 ? 4.200 -13.992 -5.115 1.00 90.12 147 GLY A N 1
ATOM 1183 C CA . GLY A 1 147 ? 3.462 -14.528 -3.977 1.00 90.12 147 GLY A CA 1
ATOM 1184 C C . GLY A 1 147 ? 3.495 -13.661 -2.719 1.00 90.12 147 GLY A C 1
ATOM 1185 O O . GLY A 1 147 ? 2.840 -14.029 -1.742 1.00 90.12 147 GLY A O 1
ATOM 1186 N N . ILE A 1 148 ? 4.208 -12.530 -2.721 1.00 92.69 148 ILE A N 1
ATOM 1187 C CA . ILE A 1 148 ? 4.191 -11.586 -1.598 1.00 92.69 148 ILE A CA 1
ATOM 1188 C C . ILE A 1 148 ? 2.828 -10.892 -1.515 1.00 92.69 148 ILE A C 1
ATOM 1190 O O . ILE A 1 148 ? 2.252 -10.480 -2.524 1.00 92.69 148 ILE A O 1
ATOM 1194 N N . VAL A 1 149 ? 2.308 -10.761 -0.293 1.00 93.62 149 VAL A N 1
ATOM 1195 C CA . VAL A 1 149 ? 1.047 -10.068 -0.009 1.00 93.62 149 VAL A CA 1
ATOM 1196 C C . VAL A 1 149 ? 1.274 -9.039 1.089 1.00 93.62 149 VAL A C 1
ATOM 1198 O O . VAL A 1 149 ? 1.540 -9.410 2.232 1.00 93.62 149 VAL A O 1
ATOM 1201 N N . TYR A 1 150 ? 1.106 -7.758 0.763 1.00 92.56 150 TYR A N 1
ATOM 1202 C CA . TYR A 1 150 ? 1.082 -6.684 1.757 1.00 92.56 150 TYR A CA 1
ATOM 1203 C C . TYR A 1 150 ? -0.345 -6.396 2.179 1.00 92.56 150 TYR A C 1
ATOM 1205 O O . TYR A 1 150 ? -1.238 -6.267 1.340 1.00 92.56 150 TYR A O 1
ATOM 1213 N N . LYS A 1 151 ? -0.567 -6.292 3.488 1.00 89.75 151 LYS A N 1
ATOM 1214 C CA . LYS A 1 151 ? -1.897 -6.165 4.076 1.00 89.75 151 LYS A CA 1
ATOM 1215 C C . LYS A 1 151 ? -1.997 -4.894 4.907 1.00 89.75 151 LYS A C 1
ATOM 1217 O O . LYS A 1 151 ? -1.376 -4.777 5.954 1.00 89.75 151 LYS A O 1
ATOM 1222 N N . TYR A 1 152 ? -2.868 -3.997 4.469 1.00 86.50 152 TYR A N 1
ATOM 1223 C CA . TYR A 1 152 ? -3.235 -2.757 5.136 1.00 86.50 152 TYR A CA 1
ATOM 1224 C C . TYR A 1 152 ? -4.603 -2.969 5.752 1.00 86.50 152 TYR A C 1
ATOM 1226 O O . TYR A 1 152 ? -5.639 -2.838 5.101 1.00 86.50 152 TYR A O 1
ATOM 1234 N N . THR A 1 153 ? -4.617 -3.368 7.011 1.00 74.69 153 THR A N 1
ATOM 1235 C CA . THR A 1 153 ? -5.870 -3.419 7.754 1.00 74.69 153 THR A CA 1
ATOM 1236 C C . THR A 1 153 ? -6.047 -2.061 8.397 1.00 74.69 153 THR A C 1
ATOM 1238 O O . THR A 1 153 ? -5.116 -1.556 9.020 1.00 74.69 153 THR A O 1
ATOM 1241 N N . TYR A 1 154 ? -7.236 -1.477 8.268 1.00 56.75 154 TYR A N 1
ATOM 1242 C CA . TYR A 1 154 ? -7.685 -0.529 9.267 1.00 56.75 154 TYR A CA 1
ATOM 1243 C C . TYR A 1 154 ? -7.793 -1.312 10.570 1.00 56.75 154 TYR A C 1
ATOM 1245 O O . TYR A 1 154 ? -8.821 -1.904 10.896 1.00 56.75 154 TYR A O 1
ATOM 1253 N N . HIS A 1 155 ? -6.678 -1.382 11.285 1.00 50.56 155 HIS A N 1
ATOM 1254 C CA . HIS A 1 155 ? -6.749 -1.468 12.717 1.00 50.56 155 HIS A CA 1
ATOM 1255 C C . HIS A 1 155 ? -7.405 -0.150 13.086 1.00 50.56 155 HIS A C 1
ATOM 1257 O O . HIS A 1 155 ? -6.798 0.911 12.948 1.00 50.56 155 HIS A O 1
ATOM 1263 N N . PHE A 1 156 ? -8.695 -0.206 13.420 1.00 42.69 156 PHE A N 1
ATOM 1264 C CA . PHE A 1 156 ? -9.247 0.811 14.289 1.00 42.69 156 PHE A CA 1
ATOM 1265 C C . PHE A 1 156 ? -8.298 0.773 15.490 1.00 42.69 156 PHE A C 1
ATOM 1267 O O . PHE A 1 156 ? -8.371 -0.161 16.286 1.00 42.69 156 PHE A O 1
ATOM 1274 N N . GLU A 1 157 ? -7.308 1.673 15.531 1.00 48.50 157 GLU A N 1
ATOM 1275 C CA . GLU A 1 157 ? -6.553 1.913 16.749 1.00 48.50 157 GLU A CA 1
ATOM 1276 C C . GLU A 1 157 ? -7.602 2.137 17.811 1.00 48.50 157 GLU A C 1
ATOM 1278 O O . GLU A 1 157 ? -8.457 3.001 17.631 1.00 48.50 157 GLU A O 1
ATOM 1283 N N . ASN A 1 158 ? -7.609 1.219 18.771 1.00 48.97 158 ASN A N 1
ATOM 1284 C CA . ASN A 1 158 ? -8.659 0.937 19.723 1.00 48.97 158 ASN A CA 1
ATOM 1285 C C . ASN A 1 158 ? -9.819 1.942 19.770 1.00 48.97 158 ASN A C 1
ATOM 1287 O O . ASN A 1 158 ? -9.652 3.127 20.051 1.00 48.97 158 ASN A O 1
ATOM 1291 N N . THR A 1 159 ? -11.055 1.438 19.684 1.00 54.84 159 THR A N 1
ATOM 1292 C CA . THR A 1 159 ? -12.245 2.225 20.082 1.00 54.84 159 THR A CA 1
ATOM 1293 C C . THR A 1 159 ? -12.184 2.714 21.538 1.00 54.84 159 THR A C 1
ATOM 1295 O O . THR A 1 159 ? -13.052 3.477 21.963 1.00 54.84 159 THR A O 1
ATOM 1298 N N . CYS A 1 160 ? -11.147 2.316 22.276 1.00 77.88 160 CYS A N 1
ATOM 1299 C CA . CYS A 1 160 ? -10.685 2.895 23.519 1.00 77.88 160 CYS A CA 1
ATOM 1300 C C . CYS A 1 160 ? -9.223 3.390 23.397 1.00 77.88 160 CYS A C 1
ATOM 1302 O O . CYS A 1 160 ? -8.262 2.626 23.415 1.00 77.88 160 CYS A O 1
ATOM 1304 N N . VAL A 1 161 ? -9.017 4.701 23.351 1.00 87.31 161 VAL A N 1
ATOM 1305 C CA . VAL A 1 161 ? -7.660 5.284 23.410 1.00 87.31 161 VAL A CA 1
ATOM 1306 C C . VAL A 1 161 ? -6.896 4.869 24.682 1.00 87.31 161 VAL A C 1
ATOM 1308 O O . VAL A 1 161 ? -5.687 5.024 24.785 1.00 87.31 161 VAL A O 1
ATOM 1311 N N . GLU A 1 162 ? -7.608 4.315 25.659 1.00 91.19 162 GLU A N 1
ATOM 1312 C CA . GLU A 1 162 ? -7.100 3.832 26.928 1.00 91.19 162 GLU A CA 1
ATOM 1313 C C . GLU A 1 162 ? -6.387 2.459 26.892 1.00 91.19 162 GLU A C 1
ATOM 1315 O O . GLU A 1 162 ? -5.711 2.141 27.872 1.00 91.19 162 GLU A O 1
ATOM 1320 N N . ASP A 1 163 ? -6.524 1.647 25.830 1.00 91.31 163 ASP A N 1
ATOM 1321 C CA . ASP A 1 163 ? -5.802 0.361 25.649 1.00 91.31 163 ASP A CA 1
ATOM 1322 C C . ASP A 1 163 ? -4.482 0.628 24.915 1.00 91.31 163 ASP A C 1
ATOM 1324 O O . ASP A 1 163 ? -4.340 0.438 23.705 1.00 91.31 163 ASP A O 1
ATOM 1328 N N . ILE A 1 164 ? -3.540 1.190 25.670 1.00 90.12 164 ILE A N 1
ATOM 1329 C CA . ILE A 1 164 ? -2.238 1.682 25.206 1.00 90.12 164 ILE A CA 1
ATOM 1330 C C . ILE A 1 164 ? -1.304 0.518 24.869 1.00 90.12 164 ILE A C 1
ATOM 1332 O O . ILE A 1 164 ? -0.492 0.602 23.948 1.00 90.12 164 ILE A O 1
ATOM 1336 N N . VAL A 1 165 ? -1.400 -0.578 25.621 1.00 88.94 165 VAL A N 1
ATOM 1337 C CA . VAL A 1 165 ? -0.820 -1.861 25.245 1.00 88.94 165 VAL A CA 1
ATOM 1338 C C . VAL A 1 165 ? -1.926 -2.620 24.521 1.00 88.94 165 VAL A C 1
ATOM 1340 O O . VAL A 1 165 ? -2.865 -3.026 25.186 1.00 88.94 165 VAL A O 1
ATOM 1343 N N . PRO A 1 166 ? -1.843 -2.835 23.194 1.00 82.50 166 PRO A N 1
ATOM 1344 C CA . PRO A 1 166 ? -2.976 -3.298 22.393 1.00 82.50 166 PRO A CA 1
ATOM 1345 C C . PRO A 1 166 ? -3.241 -4.797 22.601 1.00 82.50 166 PRO A C 1
ATOM 1347 O O . PRO A 1 166 ? -2.963 -5.631 21.733 1.00 82.50 166 PRO A O 1
ATOM 1350 N N . ASP A 1 167 ? -3.736 -5.153 23.785 1.00 82.56 167 ASP A N 1
ATOM 1351 C CA . ASP A 1 167 ? -4.077 -6.510 24.204 1.00 82.56 167 ASP A CA 1
ATOM 1352 C C . ASP A 1 167 ? -5.593 -6.718 24.371 1.00 82.56 167 ASP A C 1
ATOM 1354 O O . ASP A 1 167 ? -6.047 -7.843 24.620 1.00 82.56 167 ASP A O 1
ATOM 1358 N N . GLY A 1 168 ? -6.378 -5.661 24.130 1.00 84.19 168 GLY A N 1
ATOM 1359 C CA . GLY A 1 168 ? -7.834 -5.665 24.164 1.00 84.19 168 GLY A CA 1
ATOM 1360 C C . GLY A 1 168 ? -8.413 -5.534 25.572 1.00 84.19 168 GLY A C 1
ATOM 1361 O O . GLY A 1 168 ? -9.622 -5.740 25.754 1.00 84.19 168 GLY A O 1
ATOM 1362 N N . THR A 1 169 ? -7.597 -5.218 26.582 1.00 89.12 169 THR A N 1
ATOM 1363 C CA . THR A 1 169 ? -8.036 -5.066 27.969 1.00 89.12 169 THR A CA 1
ATOM 1364 C C . THR A 1 169 ? -7.371 -3.894 28.675 1.00 89.12 169 THR A C 1
ATOM 1366 O O . THR A 1 169 ? -6.170 -3.892 28.892 1.00 89.12 169 THR A O 1
ATOM 1369 N N . ILE A 1 170 ? -8.183 -2.985 29.232 1.00 92.62 170 ILE A N 1
ATOM 1370 C CA . ILE A 1 170 ? -7.654 -1.891 30.056 1.00 92.62 170 ILE A CA 1
ATOM 1371 C C . ILE A 1 170 ? -7.151 -2.448 31.386 1.00 92.62 170 ILE A C 1
ATOM 1373 O O . ILE A 1 170 ? -7.934 -2.770 32.288 1.00 92.62 170 ILE A O 1
ATOM 1377 N N . SER A 1 171 ? -5.839 -2.568 31.520 1.00 94.44 171 SER A N 1
ATOM 1378 C CA . SER A 1 171 ? -5.171 -3.284 32.592 1.00 94.44 171 SER A CA 1
ATOM 1379 C C . SER A 1 171 ? -4.037 -2.466 33.217 1.00 94.44 171 SER A C 1
ATOM 1381 O O . SER A 1 171 ? -3.836 -1.276 32.975 1.00 94.44 171 SER A O 1
ATOM 1383 N N . VAL A 1 172 ? -3.288 -3.104 34.121 1.00 96.62 172 VAL A N 1
ATOM 1384 C CA . VAL A 1 172 ? -2.092 -2.488 34.713 1.00 96.62 172 VAL A CA 1
ATOM 1385 C C . VAL A 1 172 ? -1.032 -2.216 33.640 1.00 96.62 172 VAL A C 1
ATOM 1387 O O . VAL A 1 172 ? -0.234 -1.300 33.822 1.00 96.62 172 VAL A O 1
ATOM 1390 N N . ALA A 1 173 ? -1.023 -2.977 32.541 1.00 94.56 173 ALA A N 1
ATOM 1391 C CA . ALA A 1 173 ? -0.091 -2.766 31.441 1.00 94.56 173 ALA A CA 1
ATOM 1392 C C . ALA A 1 173 ? -0.250 -1.360 30.838 1.00 94.56 173 ALA A C 1
ATOM 1394 O O . ALA A 1 173 ? 0.751 -0.662 30.689 1.00 94.56 173 ALA A O 1
ATOM 1395 N N . ASP A 1 174 ? -1.486 -0.896 30.640 1.00 94.31 174 ASP A N 1
ATOM 1396 C CA . ASP A 1 174 ? -1.795 0.431 30.085 1.00 94.31 174 ASP A CA 1
ATOM 1397 C C . ASP A 1 174 ? -1.429 1.560 31.041 1.00 94.31 174 ASP A C 1
ATOM 1399 O O . ASP A 1 174 ? -0.835 2.561 30.644 1.00 94.31 174 ASP A O 1
ATOM 1403 N N . ILE A 1 175 ? -1.691 1.373 32.341 1.00 95.69 175 ILE A N 1
ATOM 1404 C CA . ILE A 1 175 ? -1.261 2.323 33.378 1.00 95.69 175 ILE A CA 1
ATOM 1405 C C . ILE A 1 175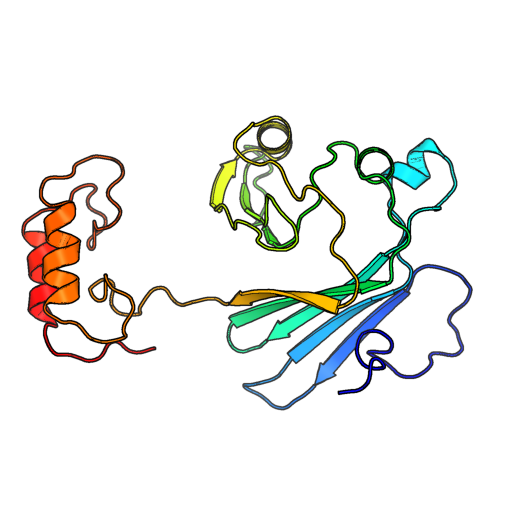 ? 0.267 2.441 33.383 1.00 95.69 175 ILE A C 1
ATOM 1407 O O . ILE A 1 175 ? 0.814 3.535 33.502 1.00 95.69 175 ILE A O 1
ATOM 1411 N N . LEU A 1 176 ? 0.984 1.322 33.289 1.00 96.00 176 LEU A N 1
ATOM 1412 C CA . LEU A 1 176 ? 2.442 1.361 33.251 1.00 96.00 176 LEU A CA 1
ATOM 1413 C C . LEU A 1 176 ? 2.948 2.011 31.961 1.00 96.00 176 LEU A C 1
ATOM 1415 O O . LEU A 1 176 ? 3.923 2.754 32.033 1.00 96.00 176 LEU A O 1
ATOM 1419 N N . ALA A 1 177 ? 2.277 1.782 30.829 1.00 93.06 177 ALA A N 1
ATOM 1420 C CA . ALA A 1 177 ? 2.622 2.380 29.545 1.00 93.06 177 ALA A CA 1
ATOM 1421 C C . ALA A 1 177 ? 2.430 3.905 29.546 1.00 93.06 177 ALA A C 1
ATOM 1423 O O . ALA A 1 177 ? 3.381 4.624 29.242 1.00 93.06 177 ALA A O 1
ATOM 1424 N N . ILE A 1 178 ? 1.280 4.427 29.993 1.00 95.12 178 ILE A N 1
ATOM 1425 C CA . ILE A 1 178 ? 1.048 5.884 30.038 1.00 95.12 178 ILE A CA 1
ATOM 1426 C C . ILE A 1 178 ? 2.029 6.606 30.967 1.00 95.12 178 ILE A C 1
ATOM 1428 O O . ILE A 1 178 ? 2.483 7.715 30.682 1.00 95.12 178 ILE A O 1
ATOM 1432 N N . LEU A 1 179 ? 2.425 5.959 32.068 1.00 96.19 179 LEU A N 1
ATOM 1433 C CA . LEU A 1 179 ? 3.384 6.528 33.013 1.00 96.19 179 LEU A CA 1
ATOM 1434 C C . LEU A 1 179 ? 4.800 6.662 32.433 1.00 96.19 179 LEU A C 1
ATOM 1436 O O . LEU A 1 179 ? 5.585 7.437 32.979 1.00 96.19 179 LEU A O 1
ATOM 1440 N N . VAL A 1 180 ? 5.126 5.976 31.329 1.00 95.75 180 VAL A N 1
ATOM 1441 C CA . VAL A 1 180 ? 6.404 6.153 30.615 1.00 95.75 180 VAL A CA 1
ATOM 1442 C C . VAL A 1 180 ? 6.540 7.573 30.065 1.00 95.75 180 VAL A C 1
ATOM 1444 O O . VAL A 1 180 ? 7.641 8.121 30.079 1.00 95.75 180 VAL A O 1
ATOM 1447 N N . GLN A 1 181 ? 5.437 8.181 29.620 1.00 93.81 181 GLN A N 1
ATOM 1448 C CA . GLN A 1 181 ? 5.431 9.518 29.017 1.00 93.81 181 GLN A CA 1
ATOM 1449 C C . GLN A 1 181 ? 4.818 10.595 29.921 1.00 93.81 181 GLN A C 1
ATOM 1451 O O . GLN A 1 181 ? 4.623 11.723 29.478 1.00 93.81 181 GLN A O 1
ATOM 1456 N N . PHE A 1 182 ? 4.535 10.297 31.194 1.00 95.81 182 PHE A N 1
ATOM 1457 C CA . PHE A 1 182 ? 3.920 11.269 32.100 1.00 95.81 182 PHE A CA 1
ATOM 1458 C C . PHE A 1 182 ? 4.761 12.551 32.221 1.00 95.81 182 PHE A C 1
ATOM 1460 O O . PHE A 1 182 ? 5.931 12.514 32.611 1.00 95.81 182 PHE A O 1
ATOM 1467 N N . GLY A 1 183 ? 4.147 13.699 31.928 1.00 93.25 183 GLY A N 1
ATOM 1468 C CA . GLY A 1 183 ? 4.824 14.995 31.862 1.00 93.25 183 GLY A CA 1
ATOM 1469 C C . GLY A 1 183 ? 5.457 15.312 30.502 1.00 93.25 183 GLY A C 1
ATOM 1470 O O . GLY A 1 183 ? 6.267 16.237 30.425 1.00 93.25 183 GLY A O 1
ATOM 1471 N N . CYS A 1 184 ? 5.124 14.567 29.447 1.00 95.31 184 CYS A N 1
ATOM 1472 C CA . CYS A 1 184 ? 5.451 14.924 28.071 1.00 95.31 184 CYS A CA 1
ATOM 1473 C C . CYS A 1 184 ? 4.640 16.154 27.612 1.00 95.31 184 CYS A C 1
ATOM 1475 O O . CYS A 1 184 ? 3.474 16.292 27.971 1.00 95.31 184 CYS A O 1
ATOM 1477 N N . PHE A 1 185 ? 5.267 17.038 26.824 1.00 91.88 185 PHE A N 1
ATOM 1478 C CA . PHE A 1 185 ? 4.664 18.270 26.275 1.00 91.88 185 PHE A CA 1
ATOM 1479 C C . PHE A 1 185 ? 5.012 18.514 24.790 1.00 91.88 185 PHE A C 1
ATOM 1481 O O . PHE A 1 185 ? 4.810 19.613 24.273 1.00 91.88 185 PHE A O 1
ATOM 1488 N N . PHE A 1 186 ? 5.635 17.543 24.116 1.00 81.31 186 PHE A N 1
ATOM 1489 C CA . PHE A 1 186 ? 5.991 17.638 22.699 1.00 81.31 186 PHE A CA 1
ATOM 1490 C C . PHE A 1 186 ? 6.181 16.238 22.113 1.00 81.31 186 PHE A C 1
ATOM 1492 O O . PHE A 1 186 ? 7.006 15.487 22.628 1.00 81.31 186 PHE A O 1
ATOM 1499 N N . GLY A 1 187 ? 5.463 15.924 21.029 1.00 78.88 187 GLY A N 1
ATOM 1500 C CA . GLY A 1 187 ? 5.560 14.628 20.344 1.00 78.88 187 GLY A CA 1
ATOM 1501 C C . GLY A 1 187 ? 5.195 13.451 21.249 1.00 78.88 187 GLY A C 1
ATOM 1502 O O . GLY A 1 187 ? 5.970 12.508 21.344 1.00 78.88 187 GLY A O 1
ATOM 1503 N N . CYS A 1 188 ? 4.082 13.562 21.975 1.00 86.56 188 CYS A N 1
ATOM 1504 C CA . CYS A 1 188 ? 3.660 12.556 22.940 1.00 86.56 188 CYS A CA 1
ATOM 1505 C C . CYS A 1 188 ? 2.766 11.514 22.274 1.00 86.56 188 CYS A C 1
ATOM 1507 O O . CYS A 1 188 ? 1.731 11.871 21.718 1.00 86.56 188 CYS A O 1
ATOM 1509 N N . ASP A 1 189 ? 3.133 10.242 22.384 1.00 86.50 189 ASP A N 1
ATOM 1510 C CA . ASP A 1 189 ? 2.362 9.150 21.781 1.00 86.50 189 ASP A CA 1
ATOM 1511 C C . ASP A 1 189 ? 1.141 8.772 22.637 1.00 86.50 189 ASP A C 1
ATOM 1513 O O . ASP A 1 189 ? 0.187 8.192 22.136 1.00 86.50 189 ASP A O 1
ATOM 1517 N N . PHE A 1 190 ? 1.159 9.101 23.937 1.00 91.19 190 PHE A N 1
ATOM 1518 C CA . PHE A 1 190 ? 0.124 8.715 24.913 1.00 91.19 190 PHE A CA 1
ATOM 1519 C C . PHE A 1 190 ? -0.713 9.904 25.423 1.00 91.19 190 PHE A C 1
ATOM 1521 O O . PHE A 1 190 ? -1.155 9.911 26.573 1.00 91.19 190 PHE A O 1
ATOM 1528 N N . ASP A 1 191 ? -0.885 10.927 24.580 1.00 92.12 191 ASP A N 1
ATOM 1529 C CA . ASP A 1 191 ? -1.808 12.055 24.782 1.00 92.12 191 ASP A CA 1
ATOM 1530 C C . ASP A 1 191 ? -3.219 11.632 24.341 1.00 92.12 191 ASP A C 1
ATOM 1532 O O . ASP A 1 191 ? -3.543 11.617 23.152 1.00 92.12 191 ASP A O 1
ATOM 1536 N N . LEU A 1 192 ? -4.043 11.211 25.304 1.00 90.81 192 LEU A N 1
ATOM 1537 C CA . LEU A 1 192 ? -5.318 10.543 25.028 1.00 90.81 192 LEU A CA 1
ATOM 1538 C C . LEU A 1 192 ? -6.447 11.535 24.749 1.00 90.81 192 LEU A C 1
ATOM 1540 O O . LEU A 1 192 ? -7.421 11.196 24.072 1.00 90.81 192 LEU A O 1
ATOM 1544 N N . ASN A 1 193 ? -6.349 12.749 25.293 1.00 88.00 193 ASN A N 1
ATOM 1545 C CA . ASN A 1 193 ? -7.333 13.807 25.070 1.00 88.00 193 ASN A CA 1
ATOM 1546 C C . ASN A 1 193 ? -6.945 14.765 23.923 1.00 88.00 193 ASN A C 1
ATOM 1548 O O . ASN A 1 193 ? -7.748 15.641 23.582 1.00 88.00 193 ASN A O 1
ATOM 1552 N N . ALA A 1 194 ? -5.764 14.570 23.324 1.00 90.06 194 ALA A N 1
ATOM 1553 C CA . ALA A 1 194 ? -5.175 15.371 22.257 1.00 90.06 194 ALA A CA 1
ATOM 1554 C C . ALA A 1 194 ? -4.979 16.855 22.630 1.00 90.06 194 ALA A C 1
ATOM 1556 O O . ALA A 1 194 ? -5.163 17.743 21.787 1.00 90.06 194 ALA A O 1
ATOM 1557 N N . ASP A 1 195 ? -4.640 17.147 23.892 1.00 89.50 195 ASP A N 1
ATOM 1558 C CA . ASP A 1 195 ? -4.390 18.512 24.381 1.00 89.50 195 ASP A CA 1
ATOM 1559 C C . ASP A 1 195 ? -2.931 18.982 24.225 1.00 89.50 195 ASP A C 1
ATOM 1561 O O . ASP A 1 195 ? -2.611 20.150 24.485 1.00 89.50 195 ASP A O 1
ATOM 1565 N N . GLY A 1 196 ? -2.069 18.110 23.702 1.00 89.44 196 GLY A N 1
ATOM 1566 C CA . GLY A 1 196 ? -0.655 18.341 23.449 1.00 89.44 196 GLY A CA 1
ATOM 1567 C C . GLY A 1 196 ? 0.257 17.951 24.613 1.00 89.44 196 GLY A C 1
ATOM 1568 O O . GLY A 1 196 ? 1.455 18.258 24.558 1.00 89.44 196 GLY A O 1
ATOM 1569 N N . ALA A 1 197 ? -0.265 17.321 25.669 1.00 92.69 197 ALA A N 1
ATOM 1570 C CA . ALA A 1 197 ? 0.512 16.911 26.830 1.00 92.69 197 ALA A CA 1
ATOM 1571 C C . ALA A 1 197 ? -0.000 15.613 27.468 1.00 92.69 197 ALA A C 1
ATOM 1573 O O . ALA A 1 197 ? -1.190 15.355 27.520 1.00 92.69 197 ALA A O 1
ATOM 1574 N N . VAL A 1 198 ? 0.904 14.832 28.069 1.00 96.81 198 VAL A N 1
ATOM 1575 C CA . VAL A 1 198 ? 0.518 13.674 28.898 1.00 96.81 198 VAL A CA 1
ATOM 1576 C C . VAL A 1 198 ? 0.467 14.114 30.350 1.00 96.81 198 VAL A C 1
ATOM 1578 O O . VAL A 1 198 ? 1.497 14.292 31.014 1.00 96.81 198 VAL A O 1
ATOM 1581 N N . THR A 1 199 ? -0.742 14.305 30.859 1.00 96.38 199 THR A N 1
ATOM 1582 C CA . THR A 1 199 ? -1.005 14.846 32.190 1.00 96.38 199 THR A CA 1
ATOM 1583 C C . THR A 1 199 ? -1.820 13.879 33.048 1.00 96.38 199 THR A C 1
ATOM 1585 O O . THR A 1 199 ? -2.045 12.715 32.724 1.00 96.38 199 THR A O 1
ATOM 1588 N N . VAL A 1 200 ? -2.267 14.354 34.214 1.00 96.88 200 VAL A N 1
ATOM 1589 C CA . VAL A 1 200 ? -3.200 13.598 35.059 1.00 96.88 200 VAL A CA 1
ATOM 1590 C C . VAL A 1 200 ? -4.519 13.335 34.326 1.00 96.88 200 VAL A C 1
ATOM 1592 O O . VAL A 1 200 ? -5.158 12.329 34.613 1.00 96.88 200 VAL A O 1
ATOM 1595 N N . THR A 1 201 ? -4.926 14.199 33.392 1.00 95.12 201 THR A N 1
ATOM 1596 C CA . THR A 1 201 ? -6.176 14.031 32.638 1.00 95.12 201 THR A CA 1
ATOM 1597 C C . THR A 1 201 ? -6.160 12.738 31.827 1.00 95.12 201 THR A C 1
ATOM 1599 O O . THR A 1 201 ? -7.111 11.966 31.915 1.00 95.12 201 THR A O 1
ATOM 1602 N N . ASP A 1 202 ? -5.052 12.445 31.152 1.00 94.81 202 ASP A N 1
ATOM 1603 C CA . ASP A 1 202 ? -4.866 11.242 30.334 1.00 94.81 202 ASP A CA 1
ATOM 1604 C C . ASP A 1 202 ? -4.836 9.976 31.198 1.00 94.81 202 ASP A C 1
ATOM 1606 O O . ASP A 1 202 ? -5.534 9.000 30.932 1.00 94.81 202 ASP A O 1
ATOM 1610 N N . VAL A 1 203 ? -4.127 10.021 32.333 1.00 95.62 203 VAL A N 1
ATOM 1611 C CA . VAL A 1 203 ? -4.128 8.918 33.314 1.00 95.62 203 VAL A CA 1
ATOM 1612 C C . VAL A 1 203 ? -5.535 8.655 33.863 1.00 95.62 203 VAL A C 1
ATOM 1614 O O . VAL A 1 203 ? -5.917 7.505 34.088 1.00 95.62 203 VAL A O 1
ATOM 1617 N N . LEU A 1 204 ? -6.325 9.708 34.089 1.00 95.00 204 LEU A N 1
ATOM 1618 C CA . LEU A 1 204 ? -7.701 9.571 34.561 1.00 95.00 204 LEU A CA 1
ATOM 1619 C C . LEU A 1 204 ? -8.635 8.991 33.497 1.00 95.00 204 LEU A C 1
ATOM 1621 O O . LEU A 1 204 ? -9.587 8.315 33.884 1.00 95.00 204 LEU A O 1
ATOM 1625 N N . MET A 1 205 ? -8.369 9.201 32.205 1.00 92.50 205 MET A N 1
ATOM 1626 C CA . MET A 1 205 ? -9.115 8.541 31.129 1.00 92.50 205 MET A CA 1
ATOM 1627 C C . MET A 1 205 ? -8.922 7.023 31.195 1.00 92.50 205 MET A C 1
ATOM 1629 O O . MET A 1 205 ? -9.914 6.307 31.327 1.00 92.50 205 MET A O 1
ATOM 1633 N N . VAL A 1 206 ? -7.675 6.536 31.293 1.00 93.31 206 VAL A N 1
ATOM 1634 C CA . VAL A 1 206 ? -7.377 5.095 31.469 1.00 93.31 206 VAL A CA 1
ATOM 1635 C C . VAL A 1 206 ? -8.068 4.520 32.709 1.00 93.31 206 VAL A C 1
ATOM 1637 O O . VAL A 1 206 ? -8.716 3.473 32.665 1.00 93.31 206 VAL A O 1
ATOM 1640 N N . LEU A 1 207 ? -7.986 5.226 33.840 1.00 93.25 207 LEU A N 1
ATOM 1641 C CA . LEU A 1 207 ? -8.604 4.778 35.090 1.00 93.25 207 LEU A CA 1
ATOM 1642 C C . LEU A 1 207 ? -10.138 4.787 35.055 1.00 93.25 207 LEU A C 1
ATOM 1644 O O . LEU A 1 207 ? -10.756 4.012 35.789 1.00 93.25 207 LEU A O 1
ATOM 1648 N N . ALA A 1 208 ? -10.762 5.633 34.232 1.00 92.38 208 ALA A N 1
ATOM 1649 C CA . ALA A 1 208 ? -12.218 5.725 34.134 1.00 92.38 208 ALA A CA 1
ATOM 1650 C C . ALA A 1 208 ? -12.851 4.458 33.539 1.00 92.38 208 ALA A C 1
ATOM 1652 O O . ALA A 1 208 ? -14.001 4.146 33.856 1.00 92.38 208 ALA A O 1
ATOM 1653 N N . VAL A 1 209 ? -12.097 3.720 32.720 1.00 90.06 209 VAL A N 1
ATOM 1654 C CA . VAL A 1 209 ? -12.541 2.488 32.048 1.00 90.06 209 VAL A CA 1
ATOM 1655 C C . VAL A 1 209 ? -11.745 1.246 32.472 1.00 90.06 209 VAL A C 1
ATOM 1657 O O . VAL A 1 209 ? -11.947 0.168 31.915 1.00 90.06 209 VAL A O 1
ATOM 1660 N N . PHE A 1 210 ? -10.899 1.357 33.502 1.00 93.00 210 PHE A N 1
ATOM 1661 C CA . PHE A 1 210 ? -10.037 0.275 33.987 1.00 93.00 210 PHE A CA 1
ATOM 1662 C C . PHE A 1 210 ? -10.790 -1.032 34.273 1.00 93.00 210 PHE A C 1
ATOM 1664 O O . PHE A 1 210 ? -11.811 -1.053 34.967 1.00 93.00 210 PHE A O 1
ATOM 1671 N N . GLY A 1 211 ? -10.246 -2.144 33.777 1.00 89.38 211 GLY A N 1
ATOM 1672 C CA . GLY A 1 211 ? -10.827 -3.480 33.884 1.00 89.38 211 GLY A CA 1
ATOM 1673 C C . GLY A 1 211 ? -11.938 -3.774 32.871 1.00 89.38 211 GLY A C 1
ATOM 1674 O O . GLY A 1 211 ? -12.518 -4.861 32.922 1.00 89.38 211 GLY A O 1
ATOM 1675 N N . SER A 1 212 ? -12.247 -2.837 31.970 1.00 86.81 212 SER A N 1
ATOM 1676 C CA . SER A 1 212 ? -13.189 -3.058 30.869 1.00 86.81 212 SER A CA 1
ATOM 1677 C C . SER A 1 212 ? -12.477 -3.691 29.668 1.00 86.81 212 SER A C 1
ATOM 1679 O O . SER A 1 212 ? -11.308 -3.387 29.424 1.00 86.81 212 SER A O 1
ATOM 1681 N N . PRO A 1 213 ? -13.155 -4.562 28.900 1.00 83.94 213 PRO A N 1
ATOM 1682 C CA . PRO A 1 213 ? -12.644 -4.975 27.600 1.00 83.94 213 PRO A CA 1
ATOM 1683 C C . PRO A 1 213 ? -12.674 -3.787 26.636 1.00 83.94 213 PRO A C 1
ATOM 1685 O O . PRO A 1 213 ? -13.636 -3.011 26.650 1.00 83.94 213 PRO A O 1
ATOM 1688 N N . CYS A 1 214 ? -11.674 -3.686 25.768 1.00 76.44 214 CYS A N 1
ATOM 1689 C CA . CYS A 1 214 ? -11.748 -2.782 24.635 1.00 76.44 214 CYS A CA 1
ATOM 1690 C C . CYS A 1 214 ? -12.510 -3.446 23.479 1.00 76.44 214 CYS A C 1
ATOM 1692 O O . CYS A 1 214 ? -12.217 -4.601 23.147 1.00 76.44 214 CYS A O 1
ATOM 1694 N N . PRO A 1 215 ? -13.504 -2.784 22.861 1.00 60.00 215 PRO A N 1
ATOM 1695 C CA . PRO A 1 215 ? -14.112 -3.302 21.645 1.00 60.00 215 PRO A CA 1
ATOM 1696 C C . PRO A 1 215 ? -13.067 -3.348 20.519 1.00 60.00 215 PRO A C 1
ATOM 1698 O O . PRO A 1 215 ? -12.500 -2.318 20.148 1.00 60.00 215 PRO A O 1
ATOM 1701 N N . THR A 1 216 ? -12.848 -4.561 20.006 1.00 51.22 216 THR A N 1
ATOM 1702 C CA . THR A 1 216 ? -12.036 -4.847 18.811 1.00 51.22 216 THR A CA 1
ATOM 1703 C C . THR A 1 216 ? -12.832 -4.641 17.532 1.00 51.22 216 THR A C 1
ATOM 1705 O O . THR A 1 216 ? -14.076 -4.819 17.570 1.00 51.22 216 THR A O 1
#

Foldseek 3Di:
DDPPPQDPQDPDPVVDDPDWDKDWDWDDDPPWIKIKIKTAFDFAVQLCVPPVDGQKTWIWMWIDTSQAKIKIATADIDDDDLVNRDVLSAAWDWDWDDADPVLQFTWTQIWAEELVDTDTDIDHGDHPVCQSPDPVGNHYPDDHYHGDMDMDGPPVPFPQLLPQVVPQALEVVSLVVLVVQEFPQAPDPQPSVPPRGSYVVSSVSSVVQHGHGTDD

pLDDT: mean 85.9, std 14.27, range [31.77, 96.88]

Secondary structure (DSSP, 8-state):
--STTSS-SSS--TT--SS-EEEEEEES-TTS-EEEEEEEEEE-HHHHHHHSS---EEEEEEEEETTTEEEEEE-------HHHH-SSS----EEE---BTTTTEEEEEE-EEETTEEE--EEEEEEHHHHHHSTT---BSSPPPTT-EEEEE-----SSTT--SSSSB-SHHHHHHHHHSTT--SS-TT-SS-SSS--HHHHHHHHHSTTPBPP-

Sequence (216 aa):
MSISDILNVAATDTSITEGSTHRYVTVGTAPNRIFKLEFNNVGFDYEMALTGLATSRANFQIWLYEVGTIEYHYGPNTVTDLEVIDYWPKPSSGISSYWDFEDFMAYFMWSSGDTDDPEYPLFFNVEFDSLNISPAFDGWDAWPMDGIVYKYTYHFENTCVEDIVPDGTISVADILAILVQFGCFFGCDFDLNADGAVTVTDVLMVLAVFGSPCPT

Radius of gyration: 21.92 Å; chains: 1; bounding box: 39×49×63 Å